Protein AF-A0A831PPZ3-F1 (afdb_monomer)

Structure (mmCIF, N/CA/C/O backbone):
data_AF-A0A831PPZ3-F1
#
_entry.id   AF-A0A831PPZ3-F1
#
loop_
_atom_site.group_PDB
_atom_site.id
_atom_site.type_symbol
_atom_site.label_atom_id
_atom_site.label_alt_id
_atom_site.label_comp_id
_atom_site.label_asym_id
_atom_site.label_entity_id
_atom_site.label_seq_id
_atom_site.pdbx_PDB_ins_code
_atom_site.Cartn_x
_atom_site.Cartn_y
_atom_site.Cartn_z
_atom_site.occupancy
_atom_site.B_iso_or_equiv
_atom_site.auth_seq_id
_atom_site.auth_comp_id
_atom_site.auth_asym_id
_atom_site.auth_atom_id
_atom_site.pdbx_PDB_model_num
ATOM 1 N N . MET A 1 1 ? -13.572 -7.882 -8.067 1.00 60.91 1 MET A N 1
ATOM 2 C CA . MET A 1 1 ? -13.632 -6.815 -7.050 1.00 60.91 1 MET A CA 1
ATOM 3 C C . MET A 1 1 ? -13.789 -7.502 -5.700 1.00 60.91 1 MET A C 1
ATOM 5 O O . MET A 1 1 ? -14.665 -8.360 -5.618 1.00 60.91 1 MET A O 1
ATOM 9 N N . PRO A 1 2 ? -12.931 -7.227 -4.706 1.00 75.00 2 PRO A N 1
ATOM 10 C CA . PRO A 1 2 ? -12.999 -7.885 -3.402 1.00 75.00 2 PRO A CA 1
ATOM 11 C C . PRO A 1 2 ? -14.310 -7.543 -2.668 1.00 75.00 2 PRO A C 1
ATOM 13 O O . PRO A 1 2 ? -14.910 -6.496 -2.951 1.00 75.00 2 PRO A O 1
ATOM 16 N N . PRO A 1 3 ? -14.773 -8.399 -1.735 1.00 82.12 3 PRO A N 1
ATOM 17 C CA . PRO A 1 3 ? -15.944 -8.104 -0.918 1.00 82.12 3 PRO A CA 1
ATOM 18 C C . PRO A 1 3 ? -15.742 -6.787 -0.159 1.00 82.12 3 PRO A C 1
ATOM 20 O O . PRO A 1 3 ? -14.675 -6.514 0.392 1.00 82.12 3 PRO A O 1
ATOM 23 N N . LYS A 1 4 ? -16.775 -5.939 -0.154 1.00 89.38 4 LYS A N 1
ATOM 24 C CA . LYS A 1 4 ? -16.700 -4.614 0.468 1.00 89.38 4 LYS A CA 1
ATOM 25 C C . LYS A 1 4 ? -16.786 -4.723 1.986 1.00 89.38 4 LYS A C 1
ATOM 27 O O . LYS A 1 4 ? -17.789 -5.194 2.516 1.00 89.38 4 LYS A O 1
ATOM 32 N N . VAL A 1 5 ? -15.784 -4.190 2.678 1.00 91.50 5 VAL A N 1
ATOM 33 C CA . VAL A 1 5 ? -15.786 -4.070 4.138 1.00 91.50 5 VAL A CA 1
ATOM 34 C C . VAL A 1 5 ? -16.517 -2.792 4.525 1.00 91.50 5 VAL A C 1
ATOM 36 O O . VAL A 1 5 ? -16.108 -1.691 4.153 1.00 91.50 5 VAL A O 1
ATOM 39 N N . ARG A 1 6 ? -17.606 -2.936 5.282 1.00 89.81 6 ARG A N 1
ATOM 40 C CA . ARG A 1 6 ? -18.395 -1.820 5.809 1.00 89.81 6 ARG A CA 1
ATOM 41 C C . ARG A 1 6 ? -18.263 -1.791 7.324 1.00 89.81 6 ARG A C 1
ATOM 43 O O . ARG A 1 6 ? -18.680 -2.728 7.991 1.00 89.81 6 ARG A O 1
ATOM 50 N N . LYS A 1 7 ? -17.674 -0.715 7.834 1.00 91.00 7 LYS A N 1
ATOM 51 C CA . LYS A 1 7 ? -17.576 -0.393 9.259 1.00 91.00 7 LYS A CA 1
ATOM 52 C C . LYS A 1 7 ? -17.790 1.107 9.427 1.00 91.00 7 LYS A C 1
ATOM 54 O O . LYS A 1 7 ? -17.420 1.885 8.542 1.00 91.00 7 LYS A O 1
ATOM 59 N N . SER A 1 8 ? -18.391 1.491 10.540 1.00 93.06 8 SER A N 1
ATOM 60 C CA . SER A 1 8 ? -18.541 2.874 10.979 1.00 93.06 8 SER A CA 1
ATOM 61 C C . SER A 1 8 ? -17.191 3.491 11.354 1.00 93.06 8 SER A C 1
ATOM 63 O O . SER A 1 8 ? -16.214 2.789 11.619 1.00 93.06 8 SER A O 1
ATOM 65 N N . GLU A 1 9 ? -17.122 4.821 11.410 1.00 89.81 9 GLU A N 1
ATOM 66 C CA . GLU A 1 9 ? -15.908 5.517 11.856 1.00 89.81 9 GLU A CA 1
ATOM 67 C C . GLU A 1 9 ? -15.504 5.121 13.275 1.00 89.81 9 GLU A C 1
ATOM 69 O O . GLU A 1 9 ? -14.323 4.911 13.529 1.00 89.81 9 GLU A O 1
ATOM 74 N N . LYS A 1 10 ? -16.477 4.941 14.175 1.00 93.31 10 LYS A N 1
AT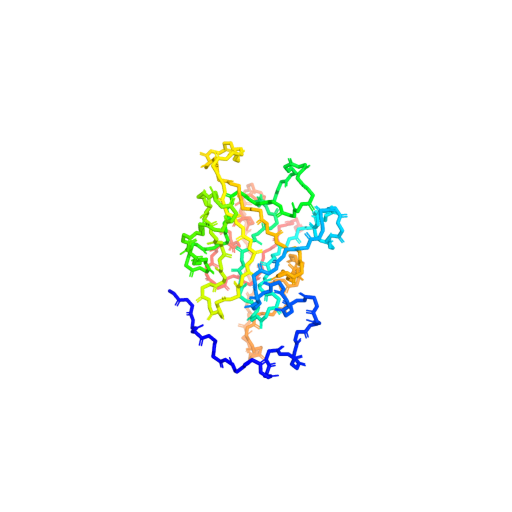OM 75 C CA . LYS A 1 10 ? -16.227 4.530 15.561 1.00 93.31 10 LYS A CA 1
ATOM 76 C C . LYS A 1 10 ? -15.600 3.138 15.641 1.00 93.31 10 LYS A C 1
ATOM 78 O O . LYS A 1 10 ? -14.698 2.918 16.441 1.00 93.31 10 LYS A O 1
ATOM 83 N N . GLU A 1 11 ? -16.049 2.207 14.802 1.00 94.12 11 GLU A N 1
ATOM 84 C CA . GLU A 1 11 ? -15.437 0.879 14.707 1.00 94.12 11 GLU A CA 1
ATOM 85 C C . GLU A 1 11 ? -14.013 0.959 14.155 1.00 94.12 11 GLU A C 1
ATOM 87 O O . GLU A 1 11 ? -13.140 0.261 14.656 1.00 94.12 11 GLU A O 1
ATOM 92 N N . TRP A 1 12 ? -13.755 1.827 13.171 1.00 95.31 12 TRP A N 1
ATOM 93 C CA . TRP A 1 12 ? -12.398 2.060 12.668 1.00 95.31 12 TRP A CA 1
ATOM 94 C C . TRP A 1 12 ? -11.478 2.675 13.725 1.00 95.31 12 TRP A C 1
ATOM 96 O O . TRP A 1 12 ? -10.361 2.199 13.885 1.00 95.31 12 TRP A O 1
ATOM 106 N N . GLN A 1 13 ? -11.944 3.675 14.475 1.00 93.38 13 GLN A N 1
ATOM 107 C CA . GLN A 1 13 ? -11.189 4.288 15.578 1.00 93.38 13 GLN A CA 1
ATOM 108 C C . GLN A 1 13 ? -10.864 3.297 16.698 1.00 93.38 13 GLN A C 1
ATOM 110 O O . GLN A 1 13 ? -9.872 3.472 17.394 1.00 93.38 13 GLN A O 1
ATOM 115 N N . ALA A 1 14 ? -11.700 2.273 16.889 1.00 93.56 14 ALA A N 1
ATOM 116 C CA . ALA A 1 14 ? -11.475 1.253 17.906 1.00 93.56 14 ALA A CA 1
ATOM 117 C C . ALA A 1 14 ? -10.412 0.214 17.506 1.00 93.56 14 ALA A C 1
ATOM 119 O O . ALA A 1 14 ? -9.851 -0.427 18.389 1.00 93.56 14 ALA A O 1
ATOM 120 N N . ILE A 1 15 ? -10.160 0.018 16.205 1.00 92.75 15 ILE A N 1
ATOM 121 C CA . ILE A 1 15 ? -9.229 -1.015 15.709 1.00 92.75 15 ILE A CA 1
ATOM 122 C C . ILE A 1 15 ? -7.932 -0.453 15.125 1.00 92.75 15 ILE A C 1
ATOM 124 O O . ILE A 1 15 ? -6.937 -1.166 15.088 1.00 92.75 15 ILE A O 1
ATOM 128 N N . LEU A 1 16 ? -7.948 0.789 14.637 1.00 93.88 16 LEU A N 1
ATOM 129 C CA . LEU A 1 16 ? -6.778 1.460 14.079 1.00 93.88 16 LEU A CA 1
ATOM 130 C C . LEU A 1 16 ? -6.092 2.285 15.163 1.00 93.88 16 LEU A C 1
ATOM 132 O O . LEU A 1 16 ? -6.750 2.871 16.023 1.00 93.88 16 LEU A O 1
ATOM 136 N N . THR A 1 17 ? -4.769 2.403 15.079 1.00 95.25 17 THR A N 1
ATOM 137 C CA . THR A 1 17 ? -4.061 3.410 15.874 1.00 95.25 17 THR A CA 1
ATOM 138 C C . THR A 1 17 ? -4.491 4.823 15.444 1.00 95.25 17 THR A C 1
ATOM 140 O O . THR A 1 17 ? -4.989 5.004 14.327 1.00 95.25 17 THR A O 1
ATOM 143 N N . PRO A 1 18 ? -4.296 5.858 16.283 1.00 95.38 18 PRO A N 1
ATOM 144 C CA . PRO A 1 18 ? -4.633 7.230 15.905 1.00 95.38 18 PRO A CA 1
ATOM 145 C C . PRO A 1 18 ? -3.988 7.667 14.582 1.00 95.38 18 PRO A C 1
ATOM 147 O O . PRO A 1 18 ? -4.664 8.236 13.730 1.00 95.38 18 PRO A O 1
ATOM 150 N N . GLU A 1 19 ? -2.713 7.334 14.370 1.00 94.31 19 GLU A N 1
ATOM 151 C CA . GLU A 1 19 ? -1.990 7.636 13.128 1.00 94.31 19 GLU A CA 1
ATOM 152 C C . GLU A 1 19 ? -2.583 6.903 11.919 1.00 94.31 19 GLU A C 1
ATOM 154 O O . GLU A 1 19 ? -2.872 7.524 10.894 1.00 94.31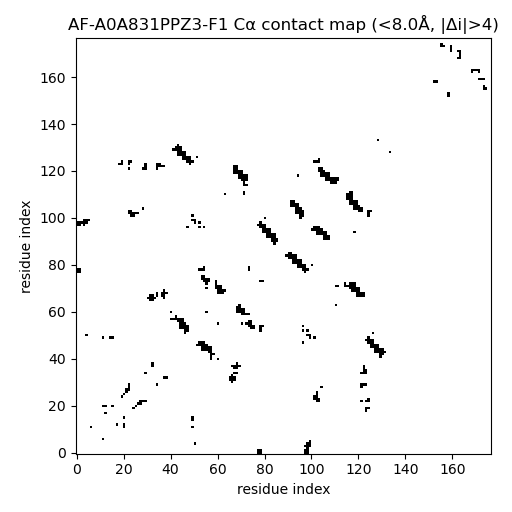 19 GLU A O 1
ATOM 159 N N . GLN A 1 20 ? -2.850 5.601 12.055 1.00 96.19 20 GLN A N 1
ATOM 160 C CA . GLN A 1 20 ? -3.509 4.819 11.011 1.00 96.19 20 GLN A CA 1
ATOM 161 C C . GLN A 1 20 ? -4.883 5.388 10.670 1.00 96.19 20 GLN A C 1
ATOM 163 O O . GLN A 1 20 ? -5.247 5.463 9.500 1.00 96.19 20 GLN A O 1
ATOM 168 N N . PHE A 1 21 ? -5.658 5.816 11.666 1.00 95.56 21 PHE A N 1
ATOM 169 C CA . PHE A 1 21 ? -6.964 6.412 11.426 1.00 95.56 21 PHE A CA 1
ATOM 170 C C . PHE A 1 21 ? -6.854 7.731 10.648 1.00 95.56 21 PHE A C 1
ATOM 172 O O . PHE A 1 21 ? -7.573 7.913 9.662 1.00 95.56 21 PHE A O 1
ATOM 179 N N . GLU A 1 22 ? -5.941 8.626 11.038 1.00 96.25 22 GLU A N 1
ATOM 180 C CA . GLU A 1 22 ? -5.714 9.888 10.321 1.00 96.25 22 GLU A CA 1
ATOM 181 C C . GLU A 1 22 ? -5.292 9.653 8.866 1.00 96.25 22 GLU A C 1
ATOM 183 O O . GLU A 1 22 ? -5.876 10.226 7.943 1.00 96.25 22 GLU A O 1
ATOM 188 N N . ILE A 1 23 ? -4.338 8.754 8.631 1.00 96.19 23 ILE A N 1
ATOM 189 C CA . ILE A 1 23 ? -3.858 8.442 7.282 1.00 96.19 23 ILE A CA 1
ATOM 190 C C . ILE A 1 23 ? -4.956 7.740 6.481 1.00 96.19 23 ILE A C 1
ATOM 192 O O . ILE A 1 23 ? -5.439 8.261 5.478 1.00 96.19 23 ILE A O 1
ATOM 196 N N . MET A 1 24 ? -5.425 6.586 6.953 1.00 96.56 24 MET A N 1
ATOM 197 C CA . MET A 1 24 ? -6.279 5.689 6.177 1.00 96.56 24 MET A CA 1
ATOM 198 C C . MET A 1 24 ? -7.707 6.204 6.005 1.00 96.56 24 MET A C 1
ATOM 200 O O . MET A 1 24 ? -8.363 5.862 5.018 1.00 96.56 24 MET A O 1
ATOM 204 N N . ARG A 1 25 ? -8.241 6.974 6.961 1.00 96.00 25 ARG A N 1
ATOM 205 C CA . ARG A 1 25 ? -9.639 7.438 6.916 1.00 96.00 25 ARG A CA 1
ATOM 206 C C . ARG A 1 25 ? -9.761 8.913 6.573 1.00 96.00 25 ARG A C 1
ATOM 208 O O . ARG A 1 25 ? -10.708 9.253 5.864 1.00 96.00 25 ARG A O 1
ATOM 215 N N . LYS A 1 26 ? -8.822 9.759 7.009 1.00 94.62 26 LYS A N 1
ATOM 216 C CA . LYS A 1 26 ? -8.859 11.203 6.724 1.00 94.62 26 LYS A CA 1
ATOM 217 C C . LYS A 1 26 ? -7.954 11.644 5.573 1.00 94.62 26 LYS A C 1
ATOM 219 O O . LYS A 1 26 ? -8.017 12.807 5.191 1.00 94.62 26 LYS A O 1
ATOM 224 N N . GLY A 1 27 ? -7.187 10.729 4.973 1.00 92.38 27 GLY A N 1
ATOM 225 C CA . GLY A 1 27 ? -6.304 11.044 3.846 1.00 92.38 27 GLY A CA 1
ATOM 226 C C . GLY A 1 27 ? -5.045 11.799 4.269 1.00 92.38 27 GLY A C 1
ATOM 227 O O . GLY A 1 27 ? -4.535 12.612 3.504 1.00 92.38 27 GLY A O 1
ATOM 228 N N . GLY A 1 28 ? -4.586 11.583 5.506 1.00 92.88 28 GLY A N 1
ATOM 229 C CA . GLY A 1 28 ? -3.296 12.082 5.971 1.00 92.88 28 GLY A CA 1
ATOM 230 C C . GLY A 1 28 ? -2.116 11.382 5.291 1.00 92.88 28 GLY A C 1
ATOM 231 O O . GLY A 1 28 ? -2.273 10.374 4.605 1.00 92.88 28 GLY A O 1
ATOM 232 N N . THR A 1 29 ? -0.916 11.906 5.520 1.00 93.81 29 THR A N 1
ATOM 233 C CA . THR A 1 29 ? 0.340 11.344 5.006 1.00 93.81 29 THR A CA 1
ATOM 234 C C . THR A 1 29 ? 1.364 11.297 6.136 1.00 93.81 29 THR A C 1
ATOM 236 O O . THR A 1 29 ? 1.503 12.274 6.876 1.00 93.81 29 THR A O 1
ATOM 239 N N . GLU A 1 30 ? 2.054 10.168 6.296 1.00 93.06 30 GLU A N 1
ATOM 240 C CA . GLU A 1 30 ? 3.131 10.024 7.281 1.00 93.06 30 GLU A CA 1
ATOM 241 C C . GLU A 1 30 ? 4.341 10.885 6.902 1.00 93.06 30 GLU A C 1
ATOM 243 O O . GLU A 1 30 ? 4.504 11.291 5.750 1.00 93.06 30 GLU A O 1
ATOM 248 N N . ARG A 1 31 ? 5.212 11.183 7.871 1.00 92.69 31 ARG A N 1
ATOM 249 C CA . ARG A 1 31 ? 6.435 11.945 7.586 1.00 92.69 31 ARG A CA 1
ATOM 250 C C . ARG A 1 31 ? 7.421 11.082 6.783 1.00 92.69 31 ARG A C 1
ATOM 252 O O . ARG A 1 31 ? 7.576 9.901 7.106 1.00 92.69 31 ARG A O 1
ATOM 259 N N . PRO A 1 32 ? 8.143 11.659 5.808 1.00 92.12 32 PRO A N 1
ATOM 260 C CA . PRO A 1 32 ? 9.115 10.902 5.027 1.00 92.12 32 PRO A CA 1
ATOM 261 C C . PRO A 1 32 ? 10.201 10.308 5.930 1.00 92.12 32 PRO A C 1
ATOM 263 O O . PRO A 1 32 ? 10.602 10.926 6.917 1.00 92.12 32 PRO A O 1
ATOM 266 N N . PHE A 1 33 ? 10.676 9.116 5.574 1.00 90.62 33 PHE A N 1
ATOM 267 C CA . PHE A 1 33 ? 11.720 8.335 6.249 1.00 90.62 33 PHE A CA 1
ATOM 268 C C . PHE A 1 33 ? 11.383 7.882 7.678 1.00 90.62 33 PHE A C 1
ATOM 270 O O . PHE A 1 33 ? 12.259 7.381 8.377 1.00 90.62 33 PHE A O 1
ATOM 277 N N . THR A 1 34 ? 10.133 8.040 8.125 1.00 91.06 34 THR A N 1
ATOM 278 C CA . THR A 1 34 ? 9.714 7.633 9.482 1.00 91.06 34 THR A CA 1
ATOM 279 C C . THR A 1 34 ? 8.911 6.338 9.518 1.00 91.06 34 THR A C 1
ATOM 281 O O . THR A 1 34 ? 8.826 5.699 10.565 1.00 91.06 34 THR A O 1
ATOM 284 N N . GLY A 1 35 ? 8.328 5.945 8.386 1.00 91.56 35 GLY A N 1
ATOM 285 C CA . GLY A 1 35 ? 7.467 4.776 8.299 1.00 91.56 35 GLY A CA 1
ATOM 286 C C . GLY A 1 35 ? 8.229 3.458 8.451 1.00 91.56 35 GLY A C 1
ATOM 287 O O . GLY A 1 35 ? 9.330 3.293 7.923 1.00 91.56 35 GLY A O 1
ATOM 288 N N . ALA A 1 36 ? 7.604 2.492 9.130 1.00 92.88 36 ALA A N 1
ATOM 289 C CA . ALA A 1 36 ? 8.195 1.185 9.433 1.00 92.88 36 ALA A CA 1
ATOM 290 C C . ALA A 1 36 ? 8.624 0.388 8.190 1.00 92.88 36 ALA A C 1
ATOM 292 O O . ALA A 1 36 ? 9.516 -0.451 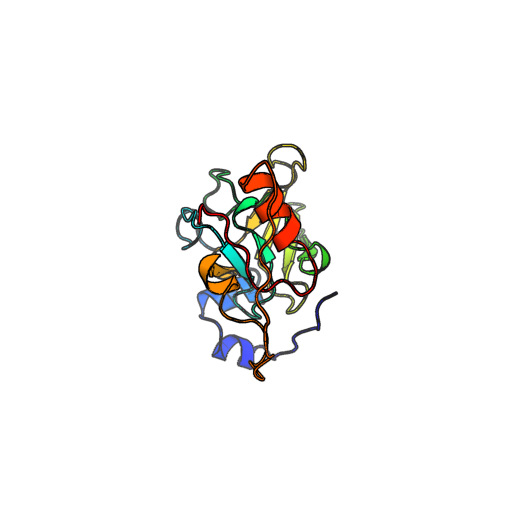8.279 1.00 92.88 36 ALA A O 1
ATOM 293 N N . TYR A 1 37 ? 7.995 0.646 7.038 1.00 94.88 37 TYR A N 1
ATOM 294 C CA . TYR A 1 37 ? 8.231 -0.106 5.808 1.00 94.88 37 TYR A CA 1
ATOM 295 C C . TYR A 1 37 ? 9.040 0.656 4.758 1.00 94.88 37 TYR A C 1
ATOM 297 O O . TYR A 1 37 ? 9.256 0.125 3.668 1.00 94.88 37 TYR A O 1
ATOM 305 N N . ASN A 1 38 ? 9.515 1.866 5.072 1.00 89.38 38 ASN A N 1
ATOM 306 C CA . ASN A 1 38 ? 10.356 2.637 4.161 1.00 89.38 38 ASN A CA 1
ATOM 307 C C . ASN A 1 38 ? 11.653 1.870 3.832 1.00 89.38 38 ASN A C 1
ATOM 309 O O . ASN A 1 38 ? 11.850 1.447 2.692 1.00 89.38 38 ASN A O 1
ATOM 313 N N . ASP A 1 39 ? 12.472 1.589 4.851 1.00 92.56 39 ASP A N 1
ATOM 314 C CA . ASP A 1 39 ? 13.718 0.816 4.732 1.00 92.56 39 ASP A CA 1
ATOM 315 C C . ASP A 1 39 ? 13.536 -0.634 5.213 1.00 92.56 39 ASP A C 1
ATOM 317 O O . ASP A 1 39 ? 14.193 -1.120 6.130 1.00 92.56 39 ASP A O 1
ATOM 321 N N . PHE A 1 40 ? 12.548 -1.310 4.630 1.00 94.06 40 PHE A N 1
ATOM 322 C CA . PHE A 1 40 ? 12.218 -2.700 4.931 1.00 94.06 40 PHE A CA 1
ATOM 323 C C . PHE A 1 40 ? 12.142 -3.505 3.634 1.00 94.06 40 PHE A C 1
ATOM 325 O O . PHE A 1 40 ? 11.438 -3.103 2.704 1.00 94.06 40 PHE A O 1
ATOM 332 N N . TRP A 1 41 ? 12.863 -4.625 3.568 1.00 94.62 41 TRP A N 1
ATOM 333 C CA . TRP A 1 41 ? 13.109 -5.372 2.323 1.00 94.62 41 TRP A CA 1
ATOM 334 C C . TRP A 1 41 ? 12.890 -6.881 2.463 1.00 94.62 41 TRP A C 1
ATOM 336 O O . TRP A 1 41 ? 13.362 -7.657 1.635 1.00 94.62 41 TRP A O 1
ATOM 346 N N . GLU A 1 42 ? 12.191 -7.309 3.515 1.00 94.81 42 GLU A N 1
ATOM 347 C CA . GLU A 1 42 ? 11.911 -8.728 3.721 1.00 94.81 42 GLU A CA 1
ATOM 348 C C . GLU A 1 42 ? 10.958 -9.274 2.642 1.00 94.81 42 GLU A C 1
ATOM 350 O O . GLU A 1 42 ? 10.019 -8.580 2.232 1.00 94.81 42 GLU A O 1
ATOM 355 N N . PRO A 1 43 ? 11.149 -10.531 2.204 1.00 94.88 43 PRO A N 1
ATOM 356 C CA . PRO A 1 43 ? 10.272 -11.167 1.233 1.00 94.88 43 PRO A CA 1
AT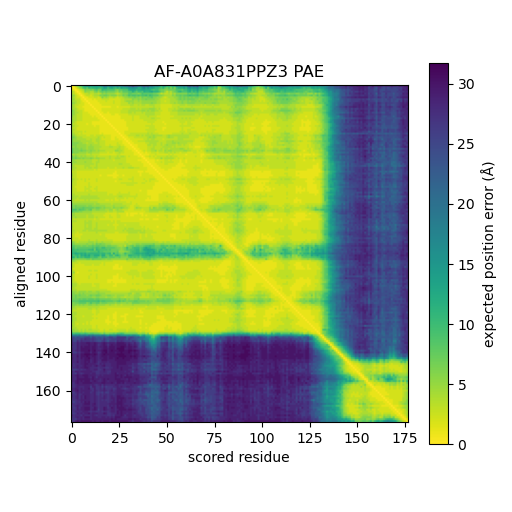OM 357 C C . PRO A 1 43 ? 8.905 -11.487 1.849 1.00 94.88 43 PRO A C 1
ATOM 359 O O . PRO A 1 43 ? 8.799 -12.123 2.905 1.00 94.88 43 PRO A O 1
ATOM 362 N N . GLY A 1 44 ? 7.833 -11.080 1.177 1.00 95.12 44 GLY A N 1
ATOM 363 C CA . GLY A 1 44 ? 6.470 -11.262 1.658 1.00 95.12 44 GLY A CA 1
ATOM 364 C C . GLY A 1 44 ? 5.442 -10.402 0.936 1.00 95.12 44 GLY A C 1
ATOM 365 O O . GLY A 1 44 ? 5.627 -9.976 -0.202 1.00 95.12 44 GLY A O 1
ATOM 366 N N . LEU A 1 45 ? 4.325 -10.162 1.611 1.00 96.81 45 LEU A N 1
ATOM 367 C CA . LEU A 1 45 ? 3.169 -9.467 1.068 1.00 96.81 45 LEU A CA 1
ATOM 368 C C . LEU A 1 45 ? 2.740 -8.339 2.002 1.00 96.81 45 LEU A C 1
ATOM 370 O O . LEU A 1 45 ? 2.428 -8.567 3.171 1.00 96.81 45 LEU A O 1
ATOM 374 N N . TYR A 1 46 ? 2.646 -7.132 1.458 1.00 97.69 46 TYR A N 1
ATOM 375 C CA . TYR A 1 46 ? 2.033 -5.999 2.131 1.00 97.69 46 TYR A CA 1
ATOM 376 C C . TYR A 1 46 ? 0.519 -6.057 1.955 1.00 97.69 46 TYR A C 1
ATOM 378 O O . TYR A 1 46 ? -0.014 -6.075 0.839 1.00 97.69 46 TYR A O 1
ATOM 386 N N . VAL A 1 47 ? -0.184 -6.079 3.077 1.00 97.69 47 VAL A N 1
ATOM 387 C CA . VAL A 1 47 ? -1.640 -6.137 3.155 1.00 97.69 47 VAL A CA 1
ATOM 388 C C . VAL A 1 47 ? -2.185 -4.833 3.725 1.00 97.69 47 VAL A C 1
ATOM 390 O O . VAL A 1 47 ? -1.484 -4.075 4.386 1.00 97.69 47 VAL A O 1
ATOM 393 N N . CYS A 1 48 ? -3.454 -4.533 3.469 1.00 97.31 48 CYS A N 1
ATOM 394 C CA . CYS A 1 48 ? -4.097 -3.352 4.034 1.00 97.31 48 CYS A CA 1
ATOM 395 C C . CYS A 1 48 ? -4.189 -3.472 5.560 1.00 97.31 48 CYS A C 1
ATOM 397 O O . CYS A 1 48 ? -4.904 -4.353 6.040 1.00 97.31 48 CYS A O 1
ATOM 399 N N . ALA A 1 49 ? -3.604 -2.535 6.310 1.00 96.06 49 ALA A N 1
ATOM 400 C CA . ALA A 1 49 ? -3.634 -2.552 7.778 1.00 96.06 49 ALA A CA 1
ATOM 401 C C . ALA A 1 49 ? -5.060 -2.587 8.370 1.00 96.06 49 ALA A C 1
ATOM 403 O O . ALA A 1 49 ? -5.287 -3.101 9.459 1.00 96.06 49 ALA A O 1
ATOM 404 N N . GLY A 1 50 ? -6.059 -2.075 7.640 1.00 93.62 50 GLY A N 1
ATOM 405 C CA . GLY A 1 50 ? -7.443 -2.033 8.111 1.00 93.62 50 GLY A CA 1
ATOM 406 C C . GLY A 1 50 ? -8.264 -3.292 7.817 1.00 93.62 50 GLY A C 1
ATOM 407 O O . GLY A 1 50 ? -9.200 -3.599 8.553 1.00 93.62 50 GLY A O 1
ATOM 408 N N . CYS A 1 51 ? -7.987 -4.009 6.726 1.00 94.56 51 CYS A N 1
ATOM 409 C CA . CYS A 1 51 ? -8.844 -5.128 6.307 1.00 94.56 51 CYS A CA 1
ATOM 410 C C . CYS A 1 51 ? -8.110 -6.383 5.832 1.00 94.56 51 CYS A C 1
ATOM 412 O O . CYS A 1 51 ? -8.770 -7.337 5.434 1.00 94.56 51 CYS A O 1
ATOM 414 N N . GLY A 1 52 ? -6.777 -6.385 5.831 1.00 94.75 52 GLY A N 1
ATOM 415 C CA . GLY A 1 52 ? -5.961 -7.531 5.432 1.00 94.75 52 GLY A CA 1
ATOM 416 C C . GLY A 1 52 ? -5.982 -7.853 3.936 1.00 94.75 52 GLY A C 1
ATOM 417 O O . GLY A 1 52 ? -5.451 -8.881 3.534 1.00 94.75 52 GLY A O 1
ATOM 418 N N . THR A 1 53 ? -6.584 -7.009 3.089 1.00 96.19 53 THR A N 1
ATOM 419 C CA . THR A 1 53 ? -6.574 -7.235 1.632 1.00 96.19 53 THR A CA 1
ATOM 420 C C . THR A 1 53 ? -5.134 -7.198 1.103 1.00 96.19 53 THR A C 1
ATOM 422 O O . THR A 1 53 ? -4.437 -6.240 1.430 1.00 96.19 53 THR A O 1
ATOM 425 N N . PRO A 1 54 ? -4.695 -8.164 0.275 1.00 96.75 54 PRO A N 1
ATOM 426 C CA . PRO A 1 54 ? -3.403 -8.125 -0.417 1.00 96.75 54 PRO A CA 1
ATOM 427 C C . PRO A 1 54 ? -3.249 -6.863 -1.268 1.00 96.75 54 PRO A C 1
ATOM 429 O O . PRO A 1 54 ? -4.070 -6.629 -2.156 1.00 96.75 54 PRO A O 1
ATOM 432 N N . LEU A 1 55 ? -2.223 -6.050 -1.014 1.00 97.31 55 LEU A N 1
ATOM 433 C CA . LEU A 1 55 ? -2.011 -4.795 -1.738 1.00 97.31 55 LEU A CA 1
ATOM 434 C C . LEU A 1 55 ? -0.779 -4.851 -2.631 1.00 97.31 55 LEU A C 1
ATOM 436 O O . LEU A 1 55 ? -0.923 -4.665 -3.835 1.00 97.31 55 LEU A O 1
ATOM 440 N N . PHE A 1 56 ? 0.397 -5.131 -2.069 1.00 97.75 56 PHE A N 1
ATOM 441 C CA . PHE A 1 56 ? 1.661 -5.063 -2.804 1.00 97.75 56 PHE A CA 1
ATOM 442 C C . PHE A 1 56 ? 2.576 -6.233 -2.434 1.00 97.75 56 PHE A C 1
ATOM 444 O O . PHE A 1 56 ? 2.787 -6.472 -1.245 1.00 97.75 56 PHE A O 1
ATOM 451 N N . PRO A 1 57 ? 3.114 -6.982 -3.405 1.00 96.69 57 PRO A N 1
ATOM 452 C CA . PRO A 1 57 ? 4.150 -7.973 -3.143 1.00 96.69 57 PRO A CA 1
ATOM 453 C C . PRO A 1 57 ? 5.498 -7.281 -2.868 1.00 96.69 57 PRO A C 1
ATOM 455 O O . PRO A 1 57 ? 5.776 -6.203 -3.392 1.00 96.69 57 PRO A O 1
ATOM 458 N N . SER A 1 58 ? 6.352 -7.894 -2.050 1.00 95.69 58 SER A N 1
ATOM 459 C CA . SER A 1 58 ? 7.708 -7.390 -1.773 1.00 95.69 58 SER A CA 1
ATOM 460 C C . SER A 1 58 ? 8.573 -7.258 -3.031 1.00 95.69 58 SER A C 1
ATOM 462 O O . SER A 1 58 ? 9.418 -6.377 -3.126 1.00 95.69 58 SER A O 1
ATOM 464 N N . GLU A 1 59 ? 8.297 -8.088 -4.030 1.00 95.12 59 GLU A N 1
ATOM 465 C CA . GLU A 1 59 ? 8.996 -8.208 -5.302 1.00 95.12 59 GLU A CA 1
ATOM 466 C C . GLU A 1 59 ? 8.806 -6.983 -6.199 1.00 95.12 59 GLU A C 1
ATOM 468 O O . GLU A 1 59 ? 9.621 -6.737 -7.086 1.00 95.12 59 GLU A O 1
ATOM 473 N N . THR A 1 60 ? 7.733 -6.215 -5.989 1.00 95.00 60 THR A N 1
ATOM 474 C CA . THR A 1 60 ? 7.496 -4.963 -6.717 1.00 95.00 60 THR A CA 1
ATOM 475 C C . THR A 1 60 ? 7.989 -3.746 -5.944 1.00 95.00 60 THR A C 1
ATOM 477 O O . THR A 1 60 ? 7.927 -2.637 -6.481 1.00 95.00 60 THR A O 1
ATOM 480 N N . LYS A 1 61 ? 8.488 -3.923 -4.711 1.00 95.75 61 LYS A N 1
ATOM 481 C CA . LYS A 1 61 ? 9.068 -2.842 -3.913 1.00 95.75 61 LYS A CA 1
ATOM 482 C C . LYS A 1 61 ? 10.4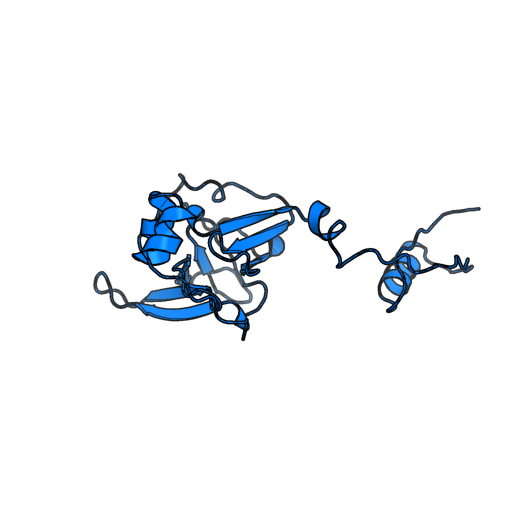33 -2.446 -4.468 1.00 95.75 61 LYS A C 1
ATOM 484 O O . LYS A 1 61 ? 11.243 -3.298 -4.824 1.00 95.75 61 LYS A O 1
ATOM 489 N N . TYR A 1 62 ? 10.714 -1.151 -4.493 1.00 93.69 62 TYR A N 1
ATOM 490 C CA . TYR A 1 62 ? 12.018 -0.605 -4.867 1.00 93.69 62 TYR A CA 1
ATOM 491 C C . TYR A 1 62 ? 12.304 0.678 -4.085 1.00 93.69 62 TYR A C 1
ATOM 493 O O . TYR A 1 62 ? 11.413 1.234 -3.441 1.00 93.69 62 TYR A O 1
ATOM 501 N N . ASP A 1 63 ? 13.557 1.131 -4.107 1.00 92.31 63 ASP A N 1
ATOM 502 C CA . ASP A 1 63 ? 13.939 2.392 -3.473 1.00 92.31 63 ASP A CA 1
ATOM 503 C C . ASP A 1 63 ? 13.814 3.544 -4.475 1.00 92.31 63 ASP A C 1
ATOM 505 O O . ASP A 1 63 ? 14.587 3.641 -5.428 1.00 92.31 63 ASP A O 1
ATOM 509 N N . HIS A 1 64 ? 12.818 4.404 -4.265 1.00 91.94 64 HIS A N 1
ATOM 510 C CA . HIS A 1 64 ? 12.655 5.649 -5.017 1.00 91.94 64 HIS A CA 1
ATOM 511 C C . HIS A 1 64 ? 13.386 6.833 -4.347 1.00 91.94 64 HIS A C 1
ATOM 513 O O . HIS A 1 64 ? 13.545 7.894 -4.949 1.00 91.94 64 HIS A O 1
ATOM 519 N N . GLY A 1 65 ? 13.805 6.702 -3.084 1.00 90.94 65 GLY A N 1
ATOM 520 C CA . GLY A 1 65 ? 14.460 7.772 -2.325 1.00 90.94 65 GLY A CA 1
ATOM 521 C C . GLY A 1 65 ? 13.538 8.898 -1.836 1.00 90.94 65 GLY A C 1
ATOM 522 O O . GLY A 1 65 ? 14.025 9.910 -1.337 1.00 90.94 65 GLY A O 1
ATOM 523 N N . THR A 1 66 ? 12.213 8.759 -1.951 1.00 88.44 66 THR A N 1
ATOM 524 C CA . THR A 1 66 ? 11.235 9.772 -1.494 1.00 88.44 66 THR A CA 1
ATOM 525 C C . THR A 1 66 ? 10.943 9.715 0.002 1.00 88.44 66 THR A C 1
ATOM 527 O O . THR A 1 66 ? 10.433 10.687 0.554 1.00 88.44 66 THR A O 1
ATOM 530 N N . GLY A 1 67 ? 11.283 8.611 0.671 1.00 91.12 67 GLY A N 1
ATOM 531 C CA . GLY A 1 67 ? 11.040 8.413 2.101 1.00 91.12 67 GLY A CA 1
ATOM 532 C C . GLY A 1 67 ? 9.720 7.719 2.437 1.00 91.12 67 GLY A C 1
ATOM 533 O O . GLY A 1 67 ? 9.337 7.695 3.606 1.00 91.12 67 GLY A O 1
ATOM 534 N N . TRP A 1 68 ? 9.051 7.133 1.446 1.00 96.44 68 TRP A N 1
ATOM 535 C CA . TRP A 1 68 ? 7.901 6.254 1.637 1.00 96.44 68 TRP A CA 1
ATOM 536 C C . TRP A 1 68 ? 8.116 4.927 0.899 1.00 96.44 68 TRP A C 1
ATOM 538 O O . TRP A 1 68 ? 8.789 4.908 -0.140 1.00 96.44 68 TRP A O 1
ATOM 548 N N . PRO A 1 69 ? 7.536 3.811 1.384 1.00 96.56 69 PRO A N 1
ATOM 549 C CA . PRO A 1 69 ? 7.580 2.554 0.654 1.00 96.56 69 PRO A CA 1
ATOM 550 C C . PRO A 1 69 ? 6.972 2.727 -0.740 1.00 96.56 69 PRO A C 1
ATOM 552 O O . PRO A 1 69 ? 5.840 3.192 -0.901 1.00 96.56 69 PRO A O 1
ATOM 555 N N . SER A 1 70 ? 7.770 2.351 -1.735 1.00 96.88 70 SER A N 1
ATOM 556 C CA . SER A 1 70 ? 7.492 2.579 -3.148 1.00 96.88 70 SER A CA 1
ATOM 557 C C . SER A 1 70 ? 7.383 1.250 -3.886 1.00 96.88 70 SER A C 1
ATOM 559 O O . SER A 1 70 ? 8.230 0.372 -3.710 1.00 96.88 70 SER A O 1
ATOM 561 N N . PHE A 1 71 ? 6.348 1.097 -4.712 1.00 97.31 71 PHE A N 1
ATOM 562 C CA . PHE A 1 71 ? 6.085 -0.130 -5.470 1.00 97.31 71 PHE A CA 1
ATOM 563 C C . PHE A 1 71 ? 5.842 0.162 -6.948 1.00 97.31 71 PHE A C 1
ATOM 565 O O . PHE A 1 71 ? 5.341 1.227 -7.297 1.00 97.31 71 PHE A O 1
ATOM 572 N N . THR A 1 72 ? 6.163 -0.787 -7.825 1.00 96.38 72 THR A N 1
ATOM 573 C CA . THR A 1 72 ? 5.949 -0.655 -9.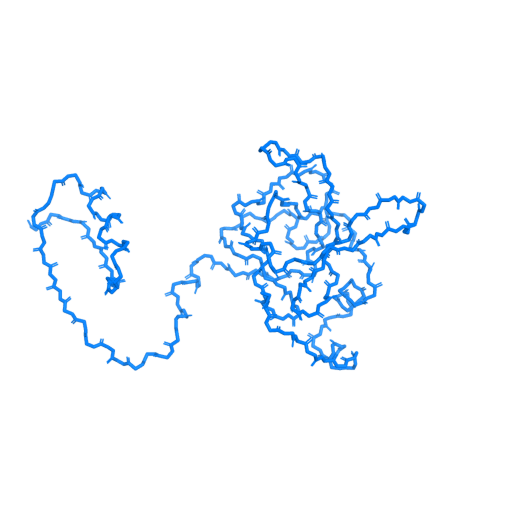280 1.00 96.38 72 THR A CA 1
ATOM 574 C C . THR A 1 72 ? 4.606 -1.203 -9.757 1.00 96.38 72 THR A C 1
ATOM 576 O O . THR A 1 72 ? 4.116 -0.814 -10.819 1.00 96.38 72 THR A O 1
ATOM 579 N N . ALA A 1 73 ? 4.010 -2.118 -8.987 1.00 94.62 73 ALA A N 1
ATOM 580 C CA . ALA A 1 73 ? 2.732 -2.749 -9.294 1.00 94.62 73 ALA A CA 1
ATOM 581 C C . ALA A 1 73 ? 2.063 -3.322 -8.029 1.00 94.62 73 ALA A C 1
ATOM 583 O O . ALA A 1 73 ? 2.768 -3.764 -7.111 1.00 94.62 73 ALA A O 1
ATOM 584 N N . PRO A 1 74 ? 0.718 -3.350 -7.975 1.00 96.00 74 PRO A N 1
ATOM 585 C CA . PRO A 1 74 ? -0.024 -4.032 -6.921 1.00 96.00 74 PRO A CA 1
ATOM 586 C C . PRO A 1 74 ? -0.016 -5.555 -7.103 1.00 96.00 74 PRO A C 1
ATOM 588 O O . PRO A 1 74 ? 0.352 -6.080 -8.151 1.00 96.00 74 PRO A O 1
ATOM 591 N N . ALA A 1 75 ? -0.479 -6.273 -6.080 1.00 94.25 75 ALA A N 1
ATOM 592 C CA . ALA A 1 75 ? -0.673 -7.722 -6.127 1.00 94.25 75 ALA A CA 1
ATOM 593 C C . ALA A 1 75 ? -1.802 -8.129 -7.096 1.00 94.25 75 ALA A C 1
ATOM 595 O O . ALA A 1 75 ? -1.702 -9.141 -7.782 1.00 94.25 75 ALA A O 1
ATOM 596 N N . ASP A 1 76 ? -2.881 -7.342 -7.144 1.00 93.75 76 ASP A N 1
ATOM 597 C CA . ASP A 1 76 ? -3.974 -7.449 -8.118 1.00 93.75 76 ASP A CA 1
ATOM 598 C C . ASP A 1 76 ? -4.589 -6.052 -8.289 1.00 93.75 76 ASP A C 1
ATOM 600 O O . ASP A 1 76 ? -4.949 -5.404 -7.299 1.00 93.75 76 ASP A O 1
ATOM 604 N N . ASP A 1 77 ? -4.754 -5.591 -9.529 1.00 92.88 77 ASP A N 1
ATOM 605 C CA . ASP A 1 77 ? -5.368 -4.294 -9.843 1.00 92.88 77 ASP A CA 1
ATOM 606 C C . ASP A 1 77 ? -6.769 -4.140 -9.233 1.00 92.88 77 ASP A C 1
ATOM 608 O O . ASP A 1 77 ? -7.190 -3.039 -8.885 1.00 92.88 77 ASP A O 1
ATOM 612 N N . LYS A 1 78 ? -7.501 -5.243 -9.033 1.00 94.38 78 LYS A N 1
ATOM 613 C CA . LYS A 1 78 ? -8.838 -5.244 -8.418 1.00 94.38 78 LYS A CA 1
ATOM 614 C C . LYS A 1 78 ? -8.815 -4.868 -6.938 1.00 94.38 78 LYS A C 1
ATOM 616 O O . LYS A 1 78 ? -9.881 -4.556 -6.398 1.00 94.38 78 LYS A O 1
ATOM 621 N N . ASN A 1 79 ? -7.657 -4.944 -6.281 1.00 95.31 79 ASN A N 1
ATOM 622 C CA . ASN A 1 79 ? -7.488 -4.601 -4.869 1.00 95.31 79 ASN A CA 1
ATOM 623 C C . ASN A 1 79 ? -7.188 -3.114 -4.663 1.00 95.31 79 ASN A C 1
ATOM 625 O O . ASN A 1 79 ? -7.308 -2.623 -3.536 1.00 95.31 79 ASN A O 1
ATOM 629 N N . ILE A 1 80 ? -6.885 -2.392 -5.743 1.00 97.25 80 ILE A N 1
ATOM 630 C CA . ILE A 1 80 ? -6.630 -0.958 -5.746 1.00 97.25 80 ILE A CA 1
ATOM 631 C C . ILE A 1 80 ? -7.808 -0.216 -6.380 1.00 97.25 80 ILE A C 1
ATOM 633 O O . ILE A 1 80 ? -8.383 -0.625 -7.384 1.00 97.25 80 ILE A O 1
ATOM 637 N N . ALA A 1 81 ? -8.200 0.890 -5.760 1.00 96.25 81 ALA A N 1
ATOM 638 C CA . ALA A 1 81 ? -9.127 1.853 -6.325 1.00 96.25 81 ALA A CA 1
ATOM 639 C C . ALA A 1 81 ? -8.396 3.179 -6.527 1.00 96.25 81 ALA A C 1
ATOM 641 O O . ALA A 1 81 ? -7.754 3.679 -5.604 1.00 96.25 81 ALA A O 1
ATOM 642 N N . TYR A 1 82 ? -8.532 3.744 -7.721 1.00 96.00 82 TYR A N 1
ATOM 643 C CA . TYR A 1 82 ? -7.943 5.026 -8.091 1.00 96.00 82 TYR A CA 1
ATOM 644 C C . TYR A 1 82 ? -8.979 6.137 -7.950 1.00 96.00 82 TYR A C 1
ATOM 646 O O . TYR A 1 82 ? -10.151 5.951 -8.295 1.00 96.00 82 TYR A O 1
ATOM 654 N N . ARG A 1 83 ? -8.558 7.293 -7.442 1.00 94.12 83 ARG A N 1
ATOM 655 C CA . ARG A 1 83 ? -9.400 8.484 -7.329 1.00 94.12 83 ARG A CA 1
ATOM 656 C C . ARG A 1 83 ? -8.598 9.722 -7.698 1.00 94.12 83 ARG A C 1
ATOM 658 O O . ARG A 1 83 ? -7.501 9.912 -7.191 1.00 94.12 83 ARG A O 1
ATOM 665 N N . ASP A 1 84 ? -9.169 10.580 -8.533 1.00 91.31 84 ASP A N 1
ATOM 666 C CA . ASP A 1 84 ? -8.551 11.870 -8.830 1.00 91.31 84 ASP A CA 1
ATOM 667 C C . ASP A 1 84 ? -8.479 12.732 -7.560 1.00 91.31 84 ASP A C 1
ATOM 669 O O . ASP A 1 84 ? -9.481 12.934 -6.864 1.00 91.31 84 ASP A O 1
ATOM 673 N N . ASP A 1 85 ? -7.285 13.240 -7.274 1.00 86.94 85 ASP A N 1
ATOM 674 C CA . ASP A 1 85 ? -6.992 14.137 -6.166 1.00 86.94 85 ASP A CA 1
ATOM 675 C C . ASP A 1 85 ? -6.461 15.465 -6.714 1.00 86.94 85 ASP A C 1
ATOM 677 O O . ASP A 1 85 ? -5.402 15.522 -7.338 1.00 86.94 85 ASP A O 1
ATOM 681 N N . PHE A 1 86 ? -7.223 16.533 -6.472 1.00 85.38 86 PHE A N 1
ATOM 682 C CA . PHE A 1 86 ? -6.893 17.909 -6.859 1.00 85.38 86 PHE A CA 1
ATOM 683 C C . PHE A 1 86 ? -6.452 18.764 -5.662 1.00 85.38 86 PHE A C 1
ATOM 685 O O . PHE A 1 86 ? -6.444 19.998 -5.729 1.00 85.38 86 PHE A O 1
ATOM 692 N N . SER A 1 87 ? -6.146 18.129 -4.527 1.00 80.31 87 SER A N 1
ATOM 693 C CA . SER A 1 87 ? -5.612 18.825 -3.361 1.00 80.31 87 SER A CA 1
ATOM 694 C C . SER A 1 87 ? -4.273 19.496 -3.681 1.00 80.31 87 SER A C 1
ATOM 696 O O . SER A 1 87 ? -3.537 19.098 -4.585 1.00 80.31 87 SER A O 1
ATOM 698 N N . LEU A 1 88 ? -3.963 20.565 -2.940 1.00 76.06 88 LEU A N 1
ATOM 699 C CA . LEU A 1 88 ? -2.717 21.329 -3.083 1.00 76.06 88 LEU A CA 1
ATOM 700 C C . LEU A 1 88 ? -2.475 21.899 -4.495 1.00 76.06 88 LEU A C 1
ATOM 702 O O . LEU A 1 88 ? -1.330 22.150 -4.857 1.00 76.06 88 LEU A O 1
ATOM 706 N N . LEU A 1 89 ? -3.539 22.122 -5.283 1.00 81.12 89 LEU A N 1
ATOM 707 C CA . LEU A 1 89 ? -3.470 22.628 -6.665 1.00 81.12 89 LEU A CA 1
ATOM 708 C C . LEU A 1 89 ? -2.675 21.718 -7.623 1.00 81.12 89 LEU A C 1
ATOM 710 O O . LEU A 1 89 ? -2.289 22.149 -8.708 1.00 81.12 89 LEU A O 1
ATOM 714 N N . MET A 1 90 ? -2.453 20.458 -7.245 1.00 79.69 90 MET A N 1
ATOM 715 C CA . MET A 1 90 ? -1.783 19.456 -8.068 1.00 79.69 90 MET A CA 1
ATOM 716 C C . MET A 1 90 ? -2.794 18.408 -8.519 1.00 79.69 90 MET A C 1
ATOM 718 O O . MET A 1 90 ? -3.682 18.037 -7.758 1.00 79.69 90 MET A O 1
ATOM 722 N N . LYS A 1 91 ? -2.644 17.896 -9.742 1.00 84.62 91 LYS A N 1
ATOM 723 C CA . LYS A 1 91 ? -3.389 16.720 -10.195 1.00 84.62 91 LYS A CA 1
ATOM 724 C C . LYS A 1 91 ? -2.591 15.476 -9.821 1.00 84.62 91 LYS A C 1
ATOM 726 O O . LYS A 1 91 ? -1.559 15.209 -10.428 1.00 84.62 91 LYS A O 1
ATOM 731 N N . ARG A 1 92 ? -3.069 14.731 -8.829 1.00 91.12 92 ARG A N 1
ATOM 732 C CA . ARG A 1 92 ? -2.505 13.444 -8.405 1.00 91.12 92 ARG A CA 1
ATOM 733 C C . ARG A 1 92 ? -3.573 12.362 -8.494 1.00 91.12 92 ARG A C 1
ATOM 735 O O . ARG A 1 92 ? -4.766 12.660 -8.525 1.00 91.12 92 ARG A O 1
ATOM 742 N N . ILE A 1 93 ? -3.150 11.105 -8.511 1.00 94.75 93 ILE A N 1
ATOM 743 C CA . ILE A 1 93 ? -4.063 9.964 -8.457 1.00 94.75 93 ILE A CA 1
ATOM 744 C C . ILE A 1 93 ? -3.910 9.320 -7.085 1.00 94.75 93 ILE A C 1
ATOM 746 O O . ILE A 1 93 ? -2.877 8.736 -6.767 1.00 94.75 93 ILE A O 1
ATOM 750 N N . GLU A 1 94 ? -4.935 9.465 -6.252 1.00 96.50 94 GLU A N 1
ATOM 751 C CA . GLU A 1 94 ? -5.019 8.813 -4.953 1.00 96.50 94 GLU A CA 1
ATOM 752 C C . GLU A 1 94 ? -5.230 7.306 -5.134 1.00 96.50 94 GLU A C 1
ATOM 754 O O . GLU A 1 94 ? -6.099 6.858 -5.886 1.00 96.50 94 GLU A O 1
ATOM 759 N N . VAL A 1 95 ? -4.457 6.531 -4.381 1.00 97.50 95 VAL A N 1
ATOM 760 C CA . VAL A 1 95 ? -4.514 5.074 -4.312 1.00 97.50 95 VAL A CA 1
ATOM 761 C C . VAL A 1 95 ? -5.241 4.688 -3.028 1.00 97.50 95 VAL A C 1
ATOM 763 O O . VAL A 1 95 ? -4.847 5.071 -1.922 1.00 97.50 95 VAL A O 1
ATOM 766 N N . ARG A 1 96 ? -6.320 3.915 -3.163 1.00 97.88 96 ARG A N 1
ATOM 767 C CA . ARG A 1 96 ? -7.132 3.414 -2.049 1.00 97.88 96 ARG A CA 1
ATOM 768 C C . ARG A 1 96 ? -7.260 1.900 -2.082 1.00 97.88 96 ARG A C 1
ATOM 770 O O . ARG A 1 96 ? -7.266 1.289 -3.145 1.00 97.88 96 ARG A O 1
ATOM 777 N N . CYS A 1 97 ? -7.476 1.289 -0.921 1.00 97.44 97 CYS A N 1
ATOM 778 C CA . CYS A 1 97 ? -7.872 -0.113 -0.856 1.00 97.44 97 CYS A CA 1
ATOM 779 C C . CYS A 1 97 ? -9.289 -0.281 -1.428 1.00 97.44 97 CYS A C 1
ATOM 781 O O . CYS A 1 97 ? -10.254 0.297 -0.916 1.00 97.44 97 CYS A O 1
ATOM 783 N N . ALA A 1 98 ? -9.444 -1.119 -2.452 1.00 96.69 98 ALA A N 1
ATOM 784 C CA . ALA A 1 98 ? -10.733 -1.363 -3.091 1.00 96.69 98 ALA A CA 1
ATOM 785 C C . ALA A 1 98 ? -11.744 -2.058 -2.164 1.00 96.69 98 ALA A C 1
ATOM 787 O O . ALA A 1 98 ? -12.949 -1.896 -2.366 1.00 96.69 98 ALA A O 1
ATOM 788 N N . ALA A 1 99 ? -11.300 -2.800 -1.143 1.00 95.94 99 ALA A N 1
ATOM 789 C CA . ALA A 1 99 ? -12.183 -3.520 -0.225 1.00 95.94 99 ALA A CA 1
ATOM 790 C C . ALA A 1 99 ? -12.806 -2.604 0.847 1.00 95.94 99 ALA A C 1
ATOM 792 O O . ALA A 1 99 ? -14.027 -2.593 1.006 1.00 95.94 99 ALA A O 1
ATOM 793 N N . CYS A 1 100 ? -11.998 -1.812 1.561 1.00 95.50 100 CYS A N 1
ATOM 794 C CA . CYS A 1 100 ? -12.448 -0.996 2.704 1.00 95.50 100 CYS A CA 1
ATOM 795 C C . CYS A 1 100 ? -12.446 0.527 2.457 1.00 95.50 100 CYS A C 1
ATOM 797 O O . CYS A 1 100 ? -12.903 1.300 3.308 1.00 95.50 100 CYS A O 1
ATOM 799 N N . GLY A 1 101 ? -11.928 0.974 1.307 1.00 95.44 101 GLY A N 1
ATOM 800 C CA . GLY A 1 101 ? -11.848 2.385 0.920 1.00 95.44 101 GLY A CA 1
ATOM 801 C C . GLY A 1 101 ? -10.766 3.195 1.640 1.00 95.44 101 GLY A C 1
ATOM 802 O O . GLY A 1 101 ? -10.770 4.423 1.524 1.00 95.44 101 GLY A O 1
ATOM 803 N N . ALA A 1 102 ? -9.876 2.539 2.391 1.00 96.69 102 ALA A N 1
ATOM 804 C CA . ALA A 1 102 ? -8.773 3.194 3.086 1.00 96.69 102 ALA A CA 1
ATOM 805 C C . ALA A 1 102 ? -7.847 3.920 2.103 1.00 96.69 102 ALA A C 1
ATOM 807 O O . ALA A 1 102 ? -7.496 3.350 1.071 1.00 96.69 102 ALA A O 1
ATOM 808 N N . HIS A 1 103 ? -7.457 5.148 2.438 1.00 97.62 103 HIS A N 1
ATOM 809 C CA . HIS A 1 103 ? -6.357 5.854 1.789 1.00 97.62 103 HIS A CA 1
ATOM 810 C C . HIS A 1 103 ? -5.052 5.089 2.019 1.00 97.62 103 HIS A C 1
ATOM 812 O O . HIS A 1 103 ? -4.757 4.691 3.147 1.00 97.62 103 HIS A O 1
ATOM 818 N N . LEU A 1 104 ? -4.313 4.851 0.937 1.00 97.75 104 LEU A N 1
ATOM 819 C CA . LEU A 1 104 ? -3.010 4.193 0.965 1.00 97.75 104 LEU A CA 1
ATOM 820 C C . LEU A 1 104 ? -1.910 5.204 0.642 1.00 97.75 104 LEU A C 1
ATOM 822 O O . LEU A 1 104 ? -0.914 5.265 1.354 1.00 97.75 104 LEU A O 1
ATOM 826 N N . GLY A 1 105 ? -2.112 6.019 -0.392 1.00 96.94 105 GLY A N 1
ATOM 827 C CA . GLY A 1 105 ? -1.150 7.019 -0.845 1.00 96.94 105 GLY A CA 1
ATOM 828 C C . GLY A 1 105 ? -1.508 7.521 -2.237 1.00 96.94 105 GLY A C 1
ATOM 829 O O . GLY A 1 105 ? -2.688 7.743 -2.531 1.00 96.94 105 GLY A O 1
ATOM 830 N N . HIS A 1 106 ? -0.510 7.647 -3.107 1.00 96.75 106 HIS A N 1
ATOM 831 C CA . HIS A 1 106 ? -0.668 8.141 -4.476 1.00 96.75 106 HIS A CA 1
ATOM 832 C C . HIS A 1 106 ? 0.133 7.303 -5.473 1.00 96.75 106 HIS A C 1
ATOM 834 O O . HIS A 1 106 ? 1.089 6.626 -5.105 1.00 96.75 106 HIS A O 1
ATOM 840 N N . VAL A 1 107 ? -0.273 7.349 -6.740 1.00 96.69 107 VAL A N 1
ATOM 841 C CA . VAL A 1 107 ? 0.483 6.771 -7.856 1.00 96.69 107 VAL A CA 1
ATOM 842 C C . VAL A 1 107 ? 0.935 7.872 -8.810 1.00 96.69 107 VAL A C 1
ATOM 844 O O . VAL A 1 107 ? 0.172 8.797 -9.107 1.00 96.69 107 VAL A O 1
ATOM 847 N N . PHE A 1 108 ? 2.174 7.752 -9.270 1.00 94.75 108 PHE A N 1
ATOM 848 C CA . PHE A 1 108 ? 2.857 8.660 -10.187 1.00 94.75 108 PHE A CA 1
ATOM 849 C C . PHE A 1 108 ? 3.400 7.889 -11.399 1.00 94.75 108 PHE A C 1
ATOM 851 O O . PHE A 1 108 ? 3.457 6.658 -11.384 1.00 94.75 108 PHE A O 1
ATOM 858 N N . ASP A 1 109 ? 3.767 8.615 -12.452 1.00 93.56 109 ASP A N 1
ATOM 859 C CA . ASP A 1 109 ? 4.307 8.105 -13.719 1.00 93.56 109 ASP A CA 1
ATOM 860 C C . ASP A 1 109 ? 5.841 8.262 -13.837 1.00 93.56 109 ASP A C 1
ATOM 862 O O . ASP A 1 109 ? 6.399 8.222 -14.934 1.00 93.56 109 ASP A O 1
ATOM 866 N N . ASP A 1 110 ? 6.530 8.425 -12.702 1.00 93.69 110 ASP A N 1
ATOM 867 C CA . ASP A 1 110 ? 7.986 8.577 -12.573 1.00 93.69 110 ASP A CA 1
ATOM 868 C C . ASP A 1 110 ? 8.697 7.301 -12.076 1.00 93.69 110 ASP A C 1
ATOM 870 O O . ASP A 1 110 ? 9.854 7.336 -11.652 1.00 93.69 110 ASP A O 1
ATOM 874 N N . GLY A 1 111 ? 8.019 6.153 -12.147 1.00 92.50 111 GLY A N 1
ATOM 875 C CA . GLY A 1 111 ? 8.577 4.866 -11.745 1.00 92.50 111 GLY A CA 1
ATOM 876 C C . GLY A 1 111 ? 9.599 4.290 -12.736 1.00 92.50 111 GLY A C 1
ATOM 877 O O . GLY A 1 111 ? 9.761 4.777 -13.859 1.00 92.50 111 GLY A O 1
ATOM 878 N N . PRO A 1 112 ? 10.287 3.200 -12.363 1.00 91.56 112 PRO A N 1
ATOM 879 C CA . PRO A 1 112 ? 11.191 2.497 -13.262 1.00 91.56 112 PRO A CA 1
ATOM 880 C C . PRO A 1 112 ? 10.432 1.758 -14.378 1.00 91.56 112 PRO A C 1
ATOM 882 O O . PRO A 1 112 ? 9.247 1.426 -14.272 1.00 91.56 112 PRO A O 1
ATOM 885 N N . ALA A 1 113 ? 11.147 1.440 -15.459 1.00 86.62 113 ALA A N 1
ATOM 886 C CA . ALA A 1 113 ? 10.649 0.538 -16.493 1.00 86.62 113 ALA A CA 1
ATOM 887 C C . ALA A 1 113 ? 10.319 -0.855 -15.900 1.00 86.62 113 ALA A C 1
ATOM 889 O O . ALA A 1 113 ? 10.989 -1.288 -14.960 1.00 86.62 113 ALA A O 1
ATOM 890 N N . PRO A 1 114 ? 9.341 -1.597 -16.458 1.00 90.19 114 PRO A N 1
ATOM 891 C CA . PRO A 1 114 ? 8.623 -1.323 -17.707 1.00 90.19 114 PRO A CA 1
ATOM 892 C C . PRO A 1 114 ? 7.305 -0.553 -17.545 1.00 90.19 114 PRO A C 1
ATOM 894 O O . PRO A 1 114 ? 6.770 -0.080 -18.544 1.00 90.19 114 PRO A O 1
ATOM 897 N N . THR A 1 115 ? 6.753 -0.463 -16.332 1.00 88.94 115 THR A N 1
ATOM 898 C CA . THR A 1 115 ? 5.426 0.135 -16.107 1.00 88.94 115 THR A CA 1
ATOM 899 C C . THR A 1 115 ? 5.482 1.651 -16.000 1.00 88.94 115 THR A C 1
ATOM 901 O O . THR A 1 115 ? 4.484 2.300 -16.297 1.00 88.94 115 THR A O 1
ATOM 904 N N . PHE A 1 116 ? 6.627 2.201 -15.576 1.00 92.88 116 PHE A N 1
ATOM 905 C CA . PHE A 1 116 ? 6.799 3.609 -15.210 1.00 92.88 116 PHE A CA 1
ATOM 906 C C . PHE A 1 116 ? 5.846 4.074 -14.103 1.00 92.88 116 PHE A C 1
ATOM 908 O O . PHE A 1 116 ? 5.720 5.263 -13.845 1.00 92.88 116 PHE A O 1
ATOM 915 N N . LEU A 1 117 ? 5.188 3.137 -13.416 1.00 94.38 117 LEU A N 1
ATOM 916 C CA . LEU A 1 117 ? 4.298 3.441 -12.309 1.00 94.38 117 LEU A CA 1
ATOM 917 C C . LEU A 1 117 ? 5.078 3.424 -11.002 1.00 94.38 117 LEU A C 1
ATOM 919 O O . LEU A 1 117 ? 5.843 2.500 -10.728 1.00 94.38 117 LEU A O 1
ATOM 923 N N . HIS A 1 118 ? 4.825 4.434 -10.187 1.00 95.75 118 HIS A N 1
ATOM 924 C CA . HIS A 1 118 ? 5.385 4.593 -8.860 1.00 95.75 118 HIS A CA 1
ATOM 925 C C . HIS A 1 118 ? 4.243 4.742 -7.860 1.00 95.75 118 HIS A C 1
ATOM 927 O O . HIS A 1 118 ? 3.625 5.798 -7.732 1.00 95.75 118 HIS A O 1
ATOM 933 N N . PHE A 1 119 ? 3.946 3.663 -7.144 1.00 97.00 119 PHE A N 1
ATOM 934 C CA . PHE A 1 119 ? 3.006 3.661 -6.032 1.00 97.00 119 PHE A CA 1
ATOM 935 C C . PHE A 1 119 ? 3.739 4.106 -4.770 1.00 97.00 119 PHE A C 1
ATOM 937 O O . PHE A 1 119 ? 4.455 3.311 -4.166 1.00 97.00 119 PHE A O 1
ATOM 944 N N . CYS A 1 120 ? 3.542 5.360 -4.375 1.00 96.94 120 CYS A N 1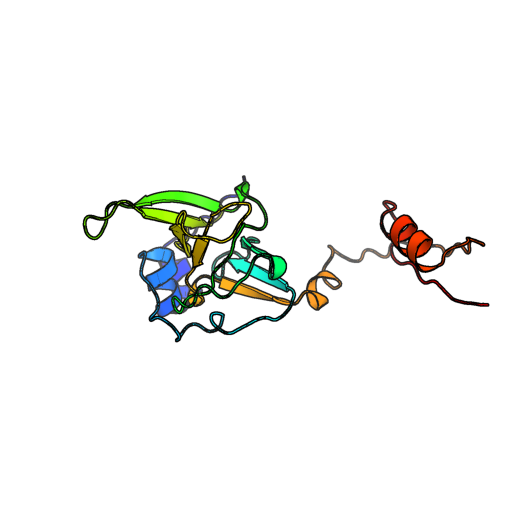
ATOM 945 C CA . CYS A 1 120 ? 4.074 5.947 -3.152 1.00 96.94 120 CYS A CA 1
ATOM 946 C C . CYS A 1 120 ? 3.035 5.788 -2.036 1.00 96.94 120 CYS A C 1
ATOM 948 O O . CYS A 1 120 ? 1.966 6.411 -2.071 1.00 96.94 120 CYS A O 1
ATOM 950 N N . VAL A 1 121 ? 3.305 4.901 -1.079 1.00 97.69 121 VAL A N 1
ATOM 951 C CA . VAL A 1 121 ? 2.311 4.426 -0.106 1.00 97.69 121 VAL A CA 1
ATOM 952 C C . VAL A 1 121 ? 2.744 4.772 1.315 1.00 97.69 121 VAL A C 1
ATOM 954 O O . VAL A 1 121 ? 3.920 4.744 1.639 1.00 97.69 121 VAL A O 1
ATOM 957 N N . ASN A 1 122 ? 1.797 5.072 2.200 1.00 97.69 122 ASN A N 1
ATOM 958 C CA . ASN A 1 122 ? 2.088 5.240 3.621 1.00 97.69 122 ASN A CA 1
ATOM 959 C C . ASN A 1 122 ? 2.327 3.874 4.277 1.00 97.69 122 ASN A C 1
ATOM 961 O O . ASN A 1 122 ? 1.465 2.996 4.209 1.00 97.69 122 ASN A O 1
ATOM 965 N N . SER A 1 123 ? 3.441 3.719 4.987 1.00 96.75 123 SER A N 1
ATOM 966 C CA . SER A 1 123 ? 3.754 2.526 5.779 1.00 96.75 123 SER A CA 1
ATOM 967 C C . SER A 1 123 ? 2.662 2.224 6.798 1.00 96.75 123 SER A C 1
ATOM 969 O O . SER A 1 123 ? 2.264 1.073 6.931 1.00 96.75 123 SER A O 1
ATOM 971 N N . ALA A 1 124 ? 2.119 3.244 7.469 1.00 96.88 124 ALA A N 1
ATOM 972 C CA . ALA A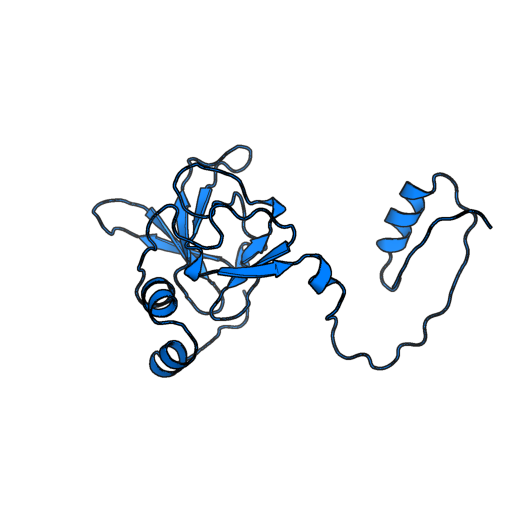 1 124 ? 1.041 3.068 8.441 1.00 96.88 124 ALA A CA 1
ATOM 973 C C . ALA A 1 124 ? -0.235 2.460 7.826 1.00 96.88 124 ALA A C 1
ATOM 975 O O . ALA A 1 124 ? -1.019 1.822 8.527 1.00 96.88 124 ALA A O 1
ATOM 976 N N . ALA A 1 125 ? -0.460 2.628 6.518 1.00 97.38 125 ALA A N 1
ATOM 977 C CA . ALA A 1 125 ? -1.604 2.037 5.825 1.00 97.38 125 ALA A CA 1
ATOM 978 C C . ALA A 1 125 ? -1.394 0.556 5.446 1.00 97.38 125 ALA A C 1
ATOM 980 O O . ALA A 1 125 ? -2.335 -0.108 4.986 1.00 97.38 125 ALA A O 1
ATOM 981 N N . LEU A 1 126 ? -0.179 0.043 5.644 1.00 97.50 126 LEU A N 1
ATOM 982 C CA . LEU A 1 126 ? 0.237 -1.316 5.340 1.00 97.50 126 LEU A CA 1
ATOM 983 C C . LEU A 1 126 ? 0.452 -2.120 6.627 1.00 97.50 126 LEU A C 1
ATOM 985 O O . LEU A 1 126 ? 0.772 -1.586 7.683 1.00 97.50 126 LEU A O 1
ATOM 989 N N . ASP A 1 127 ? 0.262 -3.423 6.510 1.00 96.88 127 ASP A N 1
ATOM 990 C CA . ASP A 1 127 ? 0.771 -4.449 7.416 1.00 96.88 127 ASP A CA 1
ATOM 991 C C . ASP A 1 127 ? 1.548 -5.462 6.558 1.00 96.88 127 ASP A C 1
ATOM 993 O O . ASP A 1 127 ? 1.360 -5.505 5.338 1.00 96.88 127 ASP A O 1
ATOM 997 N N . PHE A 1 128 ? 2.428 -6.267 7.146 1.00 96.81 128 PHE A N 1
ATOM 998 C CA . PHE A 1 128 ? 3.320 -7.156 6.399 1.00 96.81 128 PHE A CA 1
ATOM 999 C C . PHE A 1 128 ? 3.131 -8.623 6.785 1.00 96.81 128 PHE A C 1
ATOM 1001 O O . PHE A 1 128 ? 3.101 -8.981 7.961 1.00 96.81 128 PHE A O 1
ATOM 1008 N N . LYS A 1 129 ? 3.035 -9.487 5.771 1.00 95.38 129 LYS A N 1
ATOM 1009 C CA . LYS A 1 129 ? 2.978 -10.944 5.902 1.00 95.38 129 LYS A CA 1
ATOM 1010 C C . LYS A 1 129 ? 4.236 -11.564 5.294 1.00 95.38 129 LYS A C 1
ATOM 1012 O O . LYS A 1 129 ? 4.353 -11.570 4.067 1.00 95.38 129 LYS A O 1
ATOM 1017 N N . PRO A 1 130 ? 5.171 -12.085 6.110 1.00 93.94 130 PRO A N 1
ATOM 1018 C CA . PRO A 1 130 ? 6.368 -12.755 5.616 1.00 93.94 130 PRO A CA 1
ATOM 1019 C C . PRO A 1 130 ? 6.025 -13.928 4.693 1.00 93.94 130 PRO A C 1
ATOM 1021 O O . PRO A 1 130 ? 5.095 -14.690 4.961 1.00 93.94 130 PRO A O 1
ATOM 1024 N N . ALA A 1 131 ? 6.820 -14.141 3.643 1.00 82.88 131 ALA A N 1
ATOM 1025 C CA . ALA A 1 131 ? 6.601 -15.228 2.683 1.00 82.88 131 ALA A CA 1
ATOM 1026 C C . ALA A 1 131 ? 6.597 -16.631 3.333 1.00 82.88 131 ALA A C 1
ATOM 1028 O O . ALA A 1 131 ? 5.967 -17.556 2.821 1.00 82.88 131 ALA A O 1
ATOM 1029 N N . THR A 1 132 ? 7.253 -16.792 4.488 1.00 69.00 132 THR A N 1
ATOM 1030 C CA . THR A 1 132 ? 7.255 -18.047 5.259 1.00 69.00 132 THR A CA 1
ATOM 1031 C C . THR A 1 132 ? 5.893 -18.368 5.899 1.00 69.00 132 THR A C 1
ATOM 1033 O O . THR A 1 132 ? 5.532 -19.536 6.027 1.00 69.00 132 THR A O 1
ATOM 1036 N N . GLU A 1 133 ? 5.067 -17.361 6.210 1.00 48.28 133 GLU A N 1
ATOM 1037 C CA . GLU A 1 133 ? 3.726 -17.568 6.784 1.00 48.28 133 GLU A CA 1
ATOM 1038 C C . GLU A 1 133 ? 2.678 -17.963 5.729 1.00 48.28 133 GLU A C 1
ATOM 1040 O O . GLU A 1 133 ? 1.683 -18.616 6.052 1.00 48.28 133 GLU A O 1
ATOM 1045 N N . ALA A 1 134 ? 2.928 -17.675 4.445 1.00 43.41 134 ALA A N 1
ATOM 1046 C CA . ALA A 1 134 ? 2.053 -18.076 3.338 1.00 43.41 134 ALA A CA 1
ATOM 1047 C C . ALA A 1 134 ? 2.053 -19.597 3.069 1.00 43.41 134 ALA A C 1
ATOM 1049 O O . ALA A 1 134 ? 1.222 -20.087 2.306 1.00 43.41 134 ALA A O 1
ATOM 1050 N N . ARG A 1 135 ? 2.948 -20.361 3.715 1.00 40.50 135 ARG A N 1
ATOM 1051 C CA . ARG A 1 135 ? 2.945 -21.836 3.712 1.00 40.50 135 ARG A CA 1
ATOM 1052 C C . ARG A 1 135 ? 2.245 -22.460 4.929 1.00 40.50 135 ARG A C 1
ATOM 1054 O O . ARG A 1 135 ? 2.173 -23.681 4.996 1.00 40.50 135 ARG A O 1
ATOM 1061 N N . ALA A 1 136 ? 1.711 -21.661 5.862 1.00 40.09 136 ALA A N 1
ATOM 1062 C CA . ALA A 1 136 ? 1.171 -22.154 7.137 1.00 40.09 136 ALA A CA 1
ATOM 1063 C C . ALA A 1 136 ? -0.299 -21.783 7.424 1.00 40.09 136 ALA A C 1
ATOM 1065 O O . ALA A 1 136 ? -0.760 -21.949 8.550 1.00 40.09 136 ALA A O 1
ATOM 1066 N N . SER A 1 137 ? -1.068 -21.297 6.446 1.00 42.81 137 SER A N 1
ATOM 1067 C CA . SER A 1 137 ? -2.515 -21.082 6.637 1.00 42.81 137 SER A CA 1
ATOM 1068 C C . SER A 1 137 ? -3.315 -21.211 5.335 1.00 42.81 137 SER A C 1
ATOM 1070 O O . SER A 1 137 ? -3.878 -20.254 4.809 1.00 42.81 137 SER A O 1
ATOM 1072 N N . GLY A 1 138 ? -3.365 -22.440 4.812 1.00 37.97 138 GLY A N 1
ATOM 1073 C CA . GLY A 1 138 ? -4.491 -22.913 4.000 1.00 37.97 138 GLY A CA 1
ATOM 1074 C C . GLY A 1 138 ? -5.680 -23.295 4.902 1.00 37.97 138 GLY A C 1
ATOM 1075 O O . GLY A 1 138 ? -5.482 -23.499 6.100 1.00 37.97 138 GLY A O 1
ATOM 1076 N N . PRO A 1 139 ? -6.913 -23.343 4.369 1.00 42.44 139 PRO A N 1
ATOM 1077 C CA . PRO A 1 139 ? -8.133 -23.485 5.161 1.00 42.44 139 PRO A CA 1
ATOM 1078 C C . PRO A 1 139 ? -8.209 -24.874 5.802 1.00 42.44 139 PRO A C 1
ATOM 1080 O O . PRO A 1 139 ? -7.915 -25.856 5.130 1.00 42.44 139 PRO A O 1
ATOM 1083 N N . ASP A 1 140 ? -8.609 -24.919 7.076 1.00 41.09 140 ASP A N 1
ATOM 1084 C CA . ASP A 1 140 ? -9.065 -26.089 7.837 1.00 41.09 140 ASP A CA 1
ATOM 1085 C C . ASP A 1 140 ? -8.500 -27.449 7.385 1.00 41.09 140 ASP A C 1
ATOM 1087 O O . ASP A 1 140 ? -9.034 -28.100 6.484 1.00 41.09 140 ASP A O 1
ATOM 1091 N N . GLU A 1 141 ? -7.468 -27.932 8.087 1.00 40.50 141 GLU A N 1
ATOM 1092 C CA . GLU A 1 141 ? -7.011 -29.326 8.027 1.00 40.50 141 GLU A CA 1
ATOM 1093 C C . GLU A 1 141 ? -8.094 -30.286 8.558 1.00 40.50 141 GLU A C 1
ATOM 1095 O O . GLU A 1 141 ? -7.993 -30.898 9.623 1.00 40.50 141 GLU A O 1
ATOM 1100 N N . ALA A 1 142 ? -9.133 -30.503 7.761 1.00 41.56 142 ALA A N 1
ATOM 1101 C CA . ALA A 1 142 ? -9.702 -31.827 7.649 1.00 41.56 142 ALA A CA 1
ATOM 1102 C C . ALA A 1 142 ? -8.634 -32.703 6.979 1.00 41.56 142 ALA A C 1
ATOM 1104 O O . ALA A 1 142 ? -8.345 -32.530 5.798 1.00 41.56 142 ALA A O 1
ATOM 1105 N N . LYS A 1 143 ? -8.018 -33.604 7.757 1.00 45.38 143 LYS A N 1
ATOM 1106 C CA . LYS A 1 143 ? -7.067 -34.646 7.323 1.00 45.38 143 LYS A CA 1
ATOM 1107 C C . LYS A 1 143 ? -7.402 -35.200 5.928 1.00 45.38 143 LYS A C 1
ATOM 1109 O O . LYS A 1 143 ? -8.188 -36.140 5.806 1.00 45.38 143 LYS A O 1
ATOM 1114 N N . ALA A 1 144 ? -6.774 -34.661 4.890 1.00 58.38 144 ALA A N 1
ATOM 1115 C CA . ALA A 1 144 ? -6.732 -35.297 3.585 1.00 58.38 144 ALA A CA 1
ATOM 1116 C C . ALA A 1 144 ? -5.627 -36.358 3.635 1.00 58.38 144 ALA A C 1
ATOM 1118 O O . ALA A 1 144 ? -4.471 -36.049 3.920 1.00 58.38 144 ALA A O 1
ATOM 1119 N N . VAL A 1 145 ? -5.997 -37.620 3.428 1.00 71.50 145 VAL A N 1
ATOM 1120 C CA . VAL A 1 145 ? -5.043 -38.727 3.305 1.00 71.50 145 VAL A CA 1
ATOM 1121 C C . VAL A 1 145 ? -4.211 -38.485 2.047 1.00 71.50 145 VAL A C 1
ATOM 1123 O O . VAL A 1 145 ? -4.762 -38.433 0.951 1.00 71.50 145 VAL A O 1
ATOM 1126 N N . THR A 1 146 ? -2.905 -38.295 2.208 1.00 81.25 146 THR A N 1
ATOM 1127 C CA . THR A 1 146 ? -1.958 -38.153 1.099 1.00 81.25 146 THR A CA 1
ATOM 1128 C C . THR A 1 146 ? -1.227 -39.471 0.854 1.00 81.25 146 THR A C 1
ATOM 1130 O O . THR A 1 146 ? -0.995 -40.249 1.780 1.00 81.25 146 THR A O 1
ATOM 1133 N N . GLU A 1 147 ? -0.864 -39.726 -0.404 1.00 81.75 147 GLU A N 1
ATOM 1134 C CA . GLU A 1 147 ? -0.061 -40.879 -0.822 1.00 81.75 147 GLU A CA 1
ATOM 1135 C C . GLU A 1 147 ? 1.265 -40.404 -1.434 1.00 81.75 147 GLU A C 1
ATOM 1137 O O . GLU A 1 147 ? 1.324 -3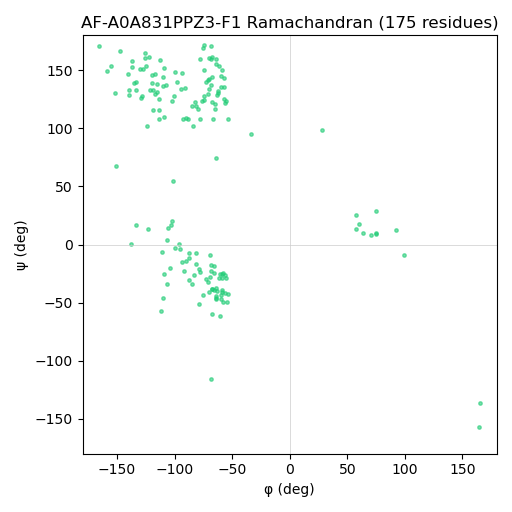9.351 -2.072 1.00 81.75 147 GLU A O 1
ATOM 1142 N N . THR A 1 148 ? 2.334 -41.183 -1.246 1.00 87.75 148 THR A N 1
ATOM 1143 C CA . THR A 1 148 ? 3.677 -40.864 -1.756 1.00 87.75 148 THR A CA 1
ATOM 1144 C C . THR A 1 148 ? 3.971 -41.662 -3.023 1.00 87.75 148 THR A C 1
ATOM 1146 O O . THR A 1 148 ? 3.888 -42.889 -3.014 1.00 87.75 148 THR A O 1
ATOM 1149 N N . ALA A 1 149 ? 4.391 -40.979 -4.092 1.00 86.25 149 ALA A N 1
ATOM 1150 C CA . ALA A 1 149 ? 4.859 -41.594 -5.334 1.00 86.25 149 ALA A CA 1
ATOM 1151 C C . ALA A 1 149 ? 6.316 -41.201 -5.630 1.00 86.25 149 ALA A C 1
ATOM 1153 O O . ALA A 1 149 ? 6.700 -40.043 -5.467 1.00 86.25 149 ALA A O 1
ATOM 1154 N N . THR A 1 150 ? 7.126 -42.159 -6.091 1.00 86.25 150 THR A N 1
ATOM 1155 C CA . THR A 1 150 ? 8.541 -41.949 -6.439 1.00 86.25 150 THR A CA 1
ATOM 1156 C C . THR A 1 150 ? 8.742 -42.126 -7.938 1.00 86.25 150 THR A C 1
ATOM 1158 O O . THR A 1 150 ? 8.401 -43.167 -8.497 1.00 86.25 150 THR A O 1
ATOM 1161 N N . PHE A 1 151 ? 9.323 -41.116 -8.588 1.00 83.25 151 PHE A N 1
ATOM 1162 C CA . PHE A 1 151 ? 9.567 -41.107 -10.029 1.00 83.25 151 PHE A CA 1
ATOM 1163 C C . PHE A 1 151 ? 11.065 -41.045 -10.317 1.00 83.25 151 PHE A C 1
ATOM 1165 O O . PHE A 1 151 ? 11.762 -40.165 -9.815 1.00 83.25 151 PHE A O 1
ATOM 1172 N N . ALA A 1 152 ? 11.553 -41.939 -11.176 1.00 82.38 152 ALA A N 1
ATOM 1173 C CA . ALA A 1 152 ? 12.873 -41.793 -11.775 1.00 82.38 152 ALA A CA 1
ATOM 1174 C C . ALA A 1 152 ? 12.776 -40.762 -12.906 1.00 82.38 152 ALA A C 1
ATOM 1176 O O . ALA A 1 152 ? 12.177 -41.024 -13.949 1.00 82.38 152 ALA A O 1
ATOM 1177 N N . ALA A 1 153 ? 13.331 -39.575 -12.689 1.00 70.44 153 ALA A N 1
ATOM 1178 C CA . ALA A 1 153 ? 13.288 -38.486 -13.652 1.00 70.44 153 ALA A CA 1
ATOM 1179 C C . ALA A 1 153 ? 14.656 -37.795 -13.737 1.00 70.44 153 ALA A C 1
ATOM 1181 O O . ALA A 1 153 ? 15.437 -37.857 -12.796 1.00 70.44 153 ALA A O 1
ATOM 1182 N N . GLY A 1 154 ? 14.949 -37.194 -14.895 1.00 71.44 154 GLY A N 1
ATOM 1183 C CA . GLY A 1 154 ? 16.260 -36.628 -15.239 1.00 71.44 154 GLY A CA 1
ATOM 1184 C C . GLY A 1 154 ? 16.644 -35.381 -14.431 1.00 71.44 154 GLY A C 1
ATOM 1185 O O . GLY A 1 154 ? 16.867 -35.456 -13.234 1.00 71.44 154 GLY A O 1
ATOM 1186 N N . CYS A 1 155 ? 16.795 -34.222 -15.083 1.00 71.75 155 CYS A N 1
ATOM 1187 C CA . CYS A 1 155 ? 17.260 -32.993 -14.421 1.00 71.75 155 CYS A CA 1
ATOM 1188 C C . CYS A 1 155 ? 16.416 -32.654 -13.174 1.00 71.75 155 CYS A C 1
ATOM 1190 O O . CYS A 1 155 ? 15.265 -32.228 -13.285 1.00 71.75 155 CYS A O 1
ATOM 1192 N N . PHE A 1 156 ? 17.018 -32.849 -12.001 1.00 66.19 156 PHE A N 1
ATOM 1193 C CA . PHE A 1 156 ? 16.359 -32.905 -10.698 1.00 66.19 156 PHE A CA 1
ATOM 1194 C C . PHE A 1 156 ? 15.578 -31.623 -10.374 1.00 66.19 156 PHE A C 1
ATOM 1196 O O . PHE A 1 156 ? 14.379 -31.690 -10.122 1.00 66.19 156 PHE A O 1
ATOM 1203 N N . TRP A 1 157 ? 16.179 -30.441 -10.528 1.00 71.06 157 TRP A N 1
ATOM 1204 C CA . TRP A 1 157 ? 15.484 -29.169 -10.270 1.00 71.06 157 TRP A CA 1
ATOM 1205 C C . TRP A 1 157 ? 14.300 -28.898 -11.208 1.00 71.06 157 TRP A C 1
ATOM 1207 O O . TRP A 1 157 ? 13.272 -28.362 -10.796 1.00 71.06 157 TRP A O 1
ATOM 1217 N N . GLY A 1 158 ? 14.425 -29.272 -12.485 1.00 76.62 158 GLY A N 1
ATOM 1218 C CA . GLY A 1 158 ? 13.369 -29.041 -13.473 1.00 76.62 158 GLY A CA 1
ATOM 1219 C C . GLY A 1 158 ? 12.148 -29.931 -13.246 1.00 76.62 158 GLY A C 1
ATOM 1220 O O . GLY A 1 158 ? 11.022 -29.522 -13.527 1.00 76.62 158 GLY A O 1
ATOM 1221 N N . VAL A 1 159 ? 12.364 -31.142 -12.733 1.00 82.19 159 VAL A N 1
ATOM 1222 C CA . VAL A 1 159 ? 11.289 -32.082 -12.405 1.00 82.19 159 VAL A CA 1
ATOM 1223 C C . VAL A 1 159 ? 10.586 -31.664 -11.120 1.00 82.19 159 VAL A C 1
ATOM 1225 O O . VAL A 1 159 ? 9.359 -31.651 -11.102 1.00 82.19 159 VAL A O 1
ATOM 1228 N N . GLU A 1 160 ? 11.338 -31.267 -10.090 1.00 81.69 160 GLU A N 1
ATOM 1229 C CA . GLU A 1 160 ? 10.772 -30.763 -8.833 1.00 81.69 160 GLU A CA 1
ATOM 1230 C C . GLU A 1 160 ? 9.815 -29.595 -9.086 1.00 81.69 160 GLU A C 1
ATOM 1232 O O . GLU A 1 160 ? 8.657 -29.635 -8.676 1.00 81.69 160 GLU A O 1
ATOM 1237 N N . HIS A 1 161 ? 10.263 -28.604 -9.866 1.00 82.75 161 HIS A N 1
ATOM 1238 C CA . HIS A 1 161 ? 9.451 -27.442 -10.218 1.00 82.75 161 HIS A CA 1
ATOM 1239 C C . HIS A 1 161 ? 8.164 -27.824 -10.961 1.00 82.75 161 HIS A C 1
ATOM 1241 O O . HIS A 1 161 ? 7.093 -27.306 -10.653 1.00 82.75 161 HIS A O 1
ATOM 1247 N N . LYS A 1 162 ? 8.250 -28.749 -11.926 1.00 85.00 162 LYS A N 1
ATOM 1248 C CA . LYS A 1 162 ? 7.085 -29.182 -12.711 1.00 85.00 162 LYS A CA 1
ATOM 1249 C C . LYS A 1 162 ? 6.098 -30.004 -11.889 1.00 85.00 162 LYS A C 1
ATOM 1251 O O . LYS A 1 162 ? 4.898 -29.810 -12.043 1.00 85.00 162 LYS A O 1
ATOM 1256 N N . LEU A 1 163 ? 6.583 -30.904 -11.032 1.00 86.56 163 LEU A N 1
ATOM 1257 C CA . LEU A 1 163 ? 5.729 -31.707 -10.156 1.00 86.56 163 LEU A CA 1
ATOM 1258 C C . LEU A 1 163 ? 5.044 -30.830 -9.100 1.00 86.56 163 LEU A C 1
ATOM 1260 O O . LEU A 1 163 ? 3.861 -31.020 -8.842 1.00 86.56 163 LEU A O 1
ATOM 1264 N N . GLY A 1 164 ? 5.740 -29.826 -8.559 1.00 84.38 164 GLY A N 1
ATOM 1265 C CA . GLY A 1 164 ? 5.173 -28.895 -7.579 1.00 84.38 164 GLY A CA 1
ATOM 1266 C C . GLY A 1 164 ? 4.060 -28.001 -8.138 1.00 84.38 164 GLY A C 1
ATOM 1267 O O . GLY A 1 164 ? 3.274 -27.449 -7.375 1.00 84.38 164 GLY A O 1
ATOM 1268 N N . GLN A 1 165 ? 3.962 -27.867 -9.464 1.00 84.81 165 GLN A N 1
ATOM 1269 C CA . GLN A 1 165 ? 2.888 -27.129 -10.136 1.00 84.81 165 GLN A CA 1
ATOM 1270 C C . GLN A 1 165 ? 1.646 -27.984 -10.430 1.00 84.81 165 GLN A C 1
ATOM 1272 O O . GLN A 1 165 ? 0.638 -27.445 -10.889 1.00 84.81 165 GLN A O 1
ATOM 1277 N N . ILE A 1 166 ? 1.694 -29.302 -10.203 1.00 83.75 166 ILE A N 1
ATOM 1278 C CA . ILE A 1 166 ? 0.563 -30.190 -10.488 1.00 83.75 166 ILE A CA 1
ATOM 1279 C C . ILE A 1 166 ? -0.523 -29.987 -9.418 1.00 83.75 166 ILE A C 1
ATOM 1281 O O . ILE A 1 166 ? -0.250 -30.168 -8.229 1.00 83.75 166 ILE A O 1
ATOM 1285 N N . PRO A 1 167 ? -1.772 -29.664 -9.808 1.00 77.31 167 PRO A N 1
ATOM 1286 C CA . PRO A 1 167 ? -2.878 -29.557 -8.862 1.00 77.31 167 PRO A CA 1
ATOM 1287 C C . PRO A 1 167 ? -3.047 -30.848 -8.049 1.00 77.31 167 PRO A C 1
ATOM 1289 O O . PRO A 1 167 ? -3.220 -31.924 -8.618 1.00 77.31 167 PRO A O 1
ATOM 1292 N N . GLY A 1 168 ? -3.002 -30.733 -6.721 1.00 81.38 168 GLY A N 1
ATOM 1293 C CA . GLY A 1 168 ? -3.093 -31.866 -5.792 1.00 81.38 168 GLY A CA 1
ATOM 1294 C C . GLY A 1 168 ? -1.750 -32.356 -5.238 1.00 81.38 168 GLY A C 1
ATOM 1295 O O . GLY A 1 168 ? -1.749 -33.141 -4.292 1.00 81.38 168 GLY A O 1
ATOM 1296 N N . VAL A 1 169 ? -0.614 -31.875 -5.753 1.00 83.88 169 VAL A N 1
ATOM 1297 C CA . VAL A 1 169 ? 0.701 -32.158 -5.162 1.00 83.88 169 VAL A CA 1
ATOM 1298 C C . VAL A 1 169 ? 0.935 -31.241 -3.962 1.00 83.88 169 VAL A C 1
ATOM 1300 O O . VAL A 1 169 ? 0.991 -30.022 -4.095 1.00 83.88 169 VAL A O 1
ATOM 1303 N N . VAL A 1 170 ? 1.058 -31.845 -2.777 1.00 84.94 170 VAL A N 1
ATOM 1304 C CA . VAL A 1 170 ? 1.245 -31.125 -1.503 1.00 84.94 170 VAL A CA 1
ATOM 1305 C C . VAL A 1 170 ? 2.723 -30.798 -1.258 1.00 84.94 170 VAL A C 1
ATOM 1307 O O . VAL A 1 170 ? 3.047 -29.746 -0.711 1.00 84.94 170 VAL A O 1
ATOM 1310 N N . SER A 1 171 ? 3.636 -31.675 -1.685 1.00 85.06 171 SER A N 1
ATOM 1311 C CA . SER A 1 171 ? 5.078 -31.445 -1.602 1.00 85.06 171 SER A CA 1
ATOM 1312 C C . SER A 1 171 ? 5.847 -32.246 -2.651 1.00 85.06 171 SER A C 1
ATOM 1314 O O . SER A 1 171 ? 5.409 -33.302 -3.110 1.00 85.06 171 SER A O 1
ATOM 1316 N N . THR A 1 172 ? 7.019 -31.734 -3.019 1.00 86.69 172 THR A N 1
ATOM 1317 C CA . THR A 1 172 ? 7.993 -32.410 -3.880 1.00 86.69 172 THR A CA 1
ATOM 1318 C C . THR A 1 172 ? 9.371 -32.274 -3.264 1.00 86.69 172 THR A C 1
ATOM 1320 O O . THR A 1 172 ? 9.706 -31.208 -2.753 1.00 86.69 172 THR A O 1
ATOM 1323 N N . VAL A 1 173 ? 10.153 -33.346 -3.323 1.00 84.31 173 VAL A N 1
ATOM 1324 C CA . VAL A 1 173 ? 11.565 -33.353 -2.944 1.00 84.31 173 VAL A CA 1
ATOM 1325 C C . VAL A 1 173 ? 12.327 -34.122 -4.008 1.00 84.31 173 VAL A C 1
ATOM 1327 O O . VAL A 1 173 ? 11.867 -35.171 -4.467 1.00 84.31 173 VAL A O 1
ATOM 1330 N N . VAL A 1 174 ? 13.498 -33.619 -4.380 1.00 84.56 174 VAL A N 1
ATOM 1331 C CA . VAL A 1 174 ? 14.454 -34.358 -5.206 1.00 84.56 174 VAL A CA 1
ATOM 1332 C C . VAL A 1 174 ? 15.673 -34.758 -4.394 1.00 84.56 174 VAL A C 1
ATOM 1334 O O . VAL A 1 174 ? 16.212 -33.983 -3.609 1.00 84.56 174 VAL A O 1
ATOM 1337 N N . GLY A 1 175 ? 16.103 -35.999 -4.581 1.00 73.81 175 GLY A N 1
ATOM 1338 C CA . GLY A 1 175 ? 17.230 -36.581 -3.870 1.00 73.81 175 GLY A CA 1
ATOM 1339 C C . GLY A 1 175 ? 17.692 -37.869 -4.535 1.00 73.81 175 GLY A C 1
ATOM 1340 O O . GLY A 1 175 ? 17.040 -38.387 -5.442 1.00 73.81 175 GLY A O 1
ATOM 1341 N N . TYR A 1 176 ? 18.833 -38.370 -4.079 1.00 67.62 176 TYR A N 1
ATOM 1342 C CA . TYR A 1 176 ? 19.330 -39.692 -4.439 1.00 67.62 176 TYR A CA 1
ATOM 1343 C C . TYR A 1 176 ? 18.874 -40.678 -3.360 1.00 67.62 176 TYR A C 1
ATOM 1345 O O . TYR A 1 176 ? 18.962 -40.361 -2.173 1.00 67.62 176 TYR A O 1
ATOM 1353 N N . THR A 1 177 ? 18.356 -41.832 -3.773 1.00 61.38 177 THR A N 1
ATOM 1354 C CA . THR A 1 177 ? 18.107 -42.981 -2.887 1.00 61.38 177 THR A CA 1
ATOM 1355 C C . THR A 1 177 ? 19.380 -43.766 -2.648 1.00 61.38 177 THR A C 1
ATOM 1357 O O . THR A 1 177 ? 20.096 -43.982 -3.654 1.00 61.38 177 THR A O 1
#

Mean predicted aligned error: 12.02 Å

Secondary structure (DSSP, 8-state):
-PPPP---HHHHHHHS-HHHHHHHHH---PPTTTSTTTT---SEEEEETTT--EEEEGGGEE--SSSS-EESS-S-GGGEEEEEE-GGG--EEEEEETTT--EEEEEES-PPTTT--EEEE-GGGEEEEETTGGGS--S----PPP-------SSHHHHHHHHHTSTT---------

Sequence (177 aa):
MPPKVRKSEKEWQAILTPEQFEIMRKGGTERPFTGAYNDFWEPGLYVCAGCGTPLFPSETKYDHGTGWPSFTAPADDKNIAYRDDFSLLMKRIEVRCAACGAHLGHVFDDGPAPTFLHFCVNSAALDFKPATEARASGPDEAKAVTETATFAAGCFWGVEHKLGQIPGVVSTVVGYT

Radius of gyration: 20.29 Å; Cα contacts (8 Å, |Δi|>4): 307; chains: 1; bounding box: 38×66×36 Å

pLDDT: mean 87.27, std 14.14, range [37.97, 97.88]

Nearest PDB structures (foldseek):
  6qa0-assembly1_B  TM=9.556E-01  e=2.572E-19  Homo sapiens
  3cxk-assembly1_A  TM=9.817E-01  e=6.104E-18  unclassified
  6sym-assembly2_B  TM=9.701E-01  e=1.409E-17  Escherichia coli K-12
  3hch-assembly1_A  TM=9.515E-01  e=3.666E-17  Neisseria meningitidis serogroup A
  3hci-assembly2_B  TM=9.584E-01  e=9.535E-17  Xanthomonas campestris pv. campestris

Solvent-accessible surface area (backbone atoms only — not comparable to full-atom values): 10512 Å² total; per-residue (Å²): 114,59,76,72,55,85,75,55,71,69,60,45,58,72,75,38,54,74,67,34,36,41,22,23,72,70,64,49,76,74,64,66,69,67,38,84,41,38,92,55,85,70,64,27,37,33,18,32,56,90,75,63,49,62,39,31,39,42,88,34,47,53,89,78,82,74,30,45,30,25,27,52,50,60,66,43,74,56,38,49,35,80,40,87,33,65,66,94,87,39,89,46,36,32,34,21,36,43,32,65,64,32,34,34,40,35,48,46,78,83,27,63,84,93,74,22,28,28,36,44,31,36,34,66,35,39,39,79,44,51,53,76,57,74,77,74,69,76,84,76,88,69,85,73,89,83,84,90,83,88,78,96,70,74,67,54,71,65,49,37,58,55,52,53,67,38,91,89,50,88,78,68,84,76,82,85,134

Foldseek 3Di:
DDAADDDDLVVQPVQADPVLSCCFPVVDADDAQPFPCLPPQFFFFKAFSRPRHTWAGSVQWDHPPRRATKGLDTPDVQQWDWDFDCPPVDTWIFIAGNHHRTTFGTWDQCCDPDRSIIDGGGNSRIDTDHPVCVLPDDPDPPPDDDDDDDDDDPDQVVVQVVQVPDPPDSHGDGDDD